Protein 1G70 (pdb70)

Sequence (16 aa):
SRPSGAERRRRRAAAASRPSGAERRRRRAAAASRPSGAERRRRRAAAASRPSGAERRRRRAAAASRPSGAERRRRRAAAASRPSGAERRRRRAAAASRPSGAERRRRRAAAASRPSGAERRRRRAAAASRPSGAERRRRRAAAASRPSGAERRRRRAAAASRPSGAERRRRRAAAASRPSGAERRRRRAAAASRPSGAERRRRRAAAASRPSGAERRRRRAAAA

Radius of gyration: 7.52 Å; Cα contacts (8 Å, |Δi|>4): 1; chains: 1; bounding box: 19×12×11 Å

Foldseek 3Di:
DPDPVVRVVVVVVVPD

Solvent-accessible surface area: 1705 Å² total; per-residue (Å²): 146,199,54,78,24,67,52,151,146,143,139,144,57,96,94,115

Structure (mmCIF, N/CA/C/O backbone):
data_1G70
#
_entry.id   1G70
#
_cell.length_a   1.000
_cell.length_b   1.000
_cell.length_c   1.000
_cell.angle_alpha   90.00
_cell.angle_beta   90.00
_cell.angle_gamma   90.00
#
_symmetry.space_group_name_H-M   'P 1'
#
loop_
_entity.id
_entity.type
_entity.pdbx_description
1 polymer 'HIV-1 RRE-IIB 32 NUCLEOTIDE RNA'
2 polymer 'RSG-1.2 PEPTIDE'
#
loop_
_atom_site.group_PDB
_atom_site.id
_atom_site.type_symbol
_atom_site.label_atom_id
_atom_site.label_alt_id
_atom_site.label_comp_id
_atom_site.label_asym_id
_atom_site.label_entity_id
_atom_site.label_seq_id
_atom_site.pdbx_PDB_ins_code
_atom_site.Cartn_x
_atom_site.Cartn_y
_atom_site.Cartn_z
_atom_site.occupancy
_atom_site.B_iso_or_equiv
_atom_site.auth_seq_id
_atom_site.auth_comp_id
_atom_site.auth_asym_id
_atom_site.auth_atom_id
_atom_site.pdbx_PDB_model_num
ATOM 1033 N N . SER B 2 7 ? 4.468 7.137 -0.700 1.00 0.00 7 SER B N 1
ATOM 1034 C CA . SER B 2 7 ? 5.792 6.701 -1.185 1.00 0.00 7 SER B CA 1
ATOM 1035 C C . SER B 2 7 ? 5.870 6.322 -2.662 1.00 0.00 7 SER B C 1
ATOM 1036 O O . SER B 2 7 ? 6.918 6.576 -3.245 1.00 0.00 7 SER B O 1
ATOM 1044 N N . ARG B 2 8 ? 4.883 5.741 -3.351 1.00 0.00 8 ARG B N 1
ATOM 1045 C CA . ARG B 2 8 ? 3.510 5.314 -3.053 1.00 0.00 8 ARG B CA 1
ATOM 1046 C C . ARG B 2 8 ? 3.332 4.225 -1.980 1.00 0.00 8 ARG B C 1
ATOM 1047 O O . ARG B 2 8 ? 4.303 3.560 -1.620 1.00 0.00 8 ARG B O 1
ATOM 1068 N N . PRO B 2 9 ? 2.089 4.042 -1.468 1.00 0.00 9 PRO B N 1
ATOM 1069 C CA . PRO B 2 9 ? 1.755 3.028 -0.479 1.00 0.00 9 PRO B CA 1
ATOM 1070 C C . PRO B 2 9 ? 2.192 1.648 -0.945 1.00 0.00 9 PRO B C 1
ATOM 1071 O O . PRO B 2 9 ? 1.952 1.220 -2.072 1.00 0.00 9 PRO B O 1
ATOM 1082 N N . SER B 2 10 ? 2.848 0.998 0.011 1.00 0.00 10 SER B N 1
ATOM 1083 C CA . SER B 2 10 ? 3.785 -0.108 -0.071 1.00 0.00 10 SER B CA 1
ATOM 1084 C C . SER B 2 10 ? 3.245 -1.456 -0.522 1.00 0.00 10 SER B C 1
ATOM 1085 O O . SER B 2 10 ? 3.891 -2.448 -0.225 1.00 0.00 10 SER B O 1
ATOM 1093 N N . GLY B 2 11 ? 2.101 -1.503 -1.214 1.00 0.00 11 GLY B N 1
ATOM 1094 C CA . GLY B 2 11 ? 1.406 -2.707 -1.675 1.00 0.00 11 GLY B CA 1
ATOM 1095 C C . GLY B 2 11 ? 0.838 -3.540 -0.527 1.00 0.00 11 GLY B C 1
ATOM 1096 O O . GLY B 2 11 ? -0.349 -3.858 -0.545 1.00 0.00 11 GLY B O 1
ATOM 1100 N N . ALA B 2 12 ? 1.657 -3.901 0.473 1.00 0.00 12 ALA B N 1
ATOM 1101 C CA . ALA B 2 12 ? 1.175 -4.399 1.744 1.00 0.00 12 ALA B CA 1
ATOM 1102 C C . ALA B 2 12 ? 0.178 -3.401 2.321 1.00 0.00 12 ALA B C 1
ATOM 1103 O O . ALA B 2 12 ? -0.819 -3.803 2.908 1.00 0.00 12 ALA B O 1
ATOM 1110 N N . GLU B 2 13 ? 0.464 -2.102 2.142 1.00 0.00 13 GLU B N 1
ATOM 1111 C CA . GLU B 2 13 ? -0.307 -1.006 2.642 1.00 0.00 13 GLU B CA 1
ATOM 1112 C C . GLU B 2 13 ? -1.642 -0.910 1.910 1.00 0.00 13 GLU B C 1
ATOM 1113 O O . GLU B 2 13 ? -2.600 -0.498 2.555 1.00 0.00 13 GLU B O 1
ATOM 1125 N N . ARG B 2 14 ? -1.733 -1.271 0.612 1.00 0.00 14 ARG B N 1
ATOM 1126 C CA . ARG B 2 14 ? -3.025 -1.478 -0.019 1.00 0.00 14 ARG B CA 1
ATOM 1127 C C . ARG B 2 14 ? -3.835 -2.607 0.659 1.00 0.00 14 ARG B C 1
ATOM 1128 O O . ARG B 2 14 ? -5.012 -2.401 0.948 1.00 0.00 14 ARG B O 1
ATOM 1149 N N . ARG B 2 15 ? -3.244 -3.790 0.920 1.00 0.00 15 ARG B N 1
ATOM 1150 C CA . ARG B 2 15 ? -3.902 -4.844 1.701 1.00 0.00 15 ARG B CA 1
ATOM 1151 C C . ARG B 2 15 ? -4.307 -4.362 3.109 1.00 0.00 15 ARG B C 1
ATOM 1152 O O . ARG B 2 15 ? -5.300 -4.868 3.627 1.00 0.00 15 ARG B O 1
ATOM 1173 N N . ARG B 2 16 ? -3.582 -3.413 3.736 1.00 0.00 16 ARG B N 1
ATOM 1174 C CA . ARG B 2 16 ? -4.025 -2.814 5.005 1.00 0.00 16 ARG B CA 1
ATOM 1175 C C . ARG B 2 16 ? -5.212 -1.842 4.886 1.00 0.00 16 ARG B C 1
ATOM 1176 O O . ARG B 2 16 ? -5.885 -1.606 5.885 1.00 0.00 16 ARG B O 1
ATOM 1197 N N . ARG B 2 17 ? -5.485 -1.278 3.705 1.00 0.00 17 ARG B N 1
ATOM 1198 C CA . ARG B 2 17 ? -6.572 -0.303 3.504 1.00 0.00 17 ARG B CA 1
ATOM 1199 C C . ARG B 2 17 ? -7.952 -0.905 3.780 1.00 0.00 17 ARG B C 1
ATOM 1200 O O . ARG B 2 17 ? -8.729 -0.414 4.594 1.00 0.00 17 ARG B O 1
ATOM 1221 N N . ARG B 2 18 ? -8.227 -1.991 3.070 1.00 0.00 18 ARG B N 1
ATOM 1222 C CA . ARG B 2 18 ? -9.417 -2.823 3.208 1.00 0.00 18 ARG B CA 1
ATOM 1223 C C . ARG B 2 18 ? -9.436 -3.577 4.532 1.00 0.00 18 ARG B C 1
ATOM 1224 O O . ARG B 2 18 ? -10.511 -3.894 5.026 1.00 0.00 18 ARG B O 1
ATOM 1245 N N . ALA B 2 19 ? -8.262 -3.863 5.104 1.00 0.00 19 ALA B N 1
ATOM 1246 C CA . ALA B 2 19 ? -8.117 -4.524 6.389 1.00 0.00 19 ALA B CA 1
ATOM 1247 C C . ALA B 2 19 ? -8.175 -3.555 7.580 1.00 0.00 19 ALA B C 1
ATOM 1248 O O . ALA B 2 19 ? -8.165 -4.005 8.724 1.00 0.00 19 ALA B O 1
ATOM 1255 N N . ALA B 2 20 ? -8.236 -2.238 7.330 1.00 0.00 20 ALA B N 1
ATOM 1256 C CA . ALA B 2 20 ? -8.602 -1.269 8.366 1.00 0.00 20 ALA B CA 1
ATOM 1257 C C . ALA B 2 20 ? -10.119 -1.335 8.590 1.00 0.00 20 ALA B C 1
ATOM 1258 O O . ALA B 2 20 ? -10.603 -1.089 9.694 1.00 0.00 20 ALA B O 1
ATOM 1265 N N . ALA B 2 21 ? -10.843 -1.673 7.516 1.00 0.00 21 ALA B N 1
ATOM 1266 C CA . ALA B 2 21 ? -12.282 -1.618 7.383 1.00 0.00 21 ALA B CA 1
ATOM 1267 C C . ALA B 2 21 ? -13.034 -2.952 7.556 1.00 0.00 21 ALA B C 1
ATOM 1268 O O . ALA B 2 21 ? -14.116 -2.948 8.141 1.00 0.00 21 ALA B O 1
ATOM 1275 N N . ALA B 2 22 ? -12.482 -4.071 7.062 1.00 0.00 22 ALA B N 1
ATOM 1276 C CA . ALA B 2 22 ? -13.123 -5.388 7.009 1.00 0.00 22 ALA B CA 1
ATOM 1277 C C . ALA B 2 22 ? -12.468 -6.401 7.957 1.00 0.00 22 ALA B C 1
ATOM 1278 O O . ALA B 2 22 ? -13.240 -7.154 8.591 1.00 0.00 22 ALA B O 1
ATOM 2318 N N . SER B 2 7 ? 4.567 8.741 -2.330 1.00 0.00 7 SER B N 2
ATOM 2319 C CA . SER B 2 7 ? 5.844 8.278 -2.879 1.00 0.00 7 SER B CA 2
ATOM 2320 C C . SER B 2 7 ? 6.507 7.248 -1.962 1.00 0.00 7 SER B C 2
ATOM 2321 O O . SER B 2 7 ? 7.657 7.424 -1.573 1.00 0.00 7 SER B O 2
ATOM 2329 N N . ARG B 2 8 ? 5.875 6.144 -1.560 1.00 0.00 8 ARG B N 2
ATOM 2330 C CA . ARG B 2 8 ? 4.612 5.488 -1.916 1.00 0.00 8 ARG B CA 2
ATOM 2331 C C . ARG B 2 8 ? 4.125 4.595 -0.735 1.00 0.00 8 ARG B C 2
ATOM 2332 O O . ARG B 2 8 ? 4.878 4.333 0.205 1.00 0.00 8 ARG B O 2
ATOM 2353 N N . PRO B 2 9 ? 2.863 4.122 -0.776 1.00 0.00 9 PRO B N 2
ATOM 2354 C CA . PRO B 2 9 ? 2.307 3.060 0.068 1.00 0.00 9 PRO B CA 2
ATOM 2355 C C . PRO B 2 9 ? 2.976 1.704 -0.226 1.00 0.00 9 PRO B C 2
ATOM 2356 O O . PRO B 2 9 ? 2.951 1.221 -1.355 1.00 0.00 9 PRO B O 2
ATOM 2367 N N . SER B 2 10 ? 3.568 1.114 0.822 1.00 0.00 10 SER B N 2
ATOM 2368 C CA . SER B 2 10 ? 4.450 -0.064 0.900 1.00 0.00 10 SER B CA 2
ATOM 2369 C C . SER B 2 10 ? 3.932 -1.421 0.417 1.00 0.00 10 SER B C 2
ATOM 2370 O O . SER B 2 10 ? 4.530 -2.422 0.785 1.00 0.00 10 SER B O 2
ATOM 2378 N N . GLY B 2 11 ? 2.862 -1.467 -0.378 1.00 0.00 11 GLY B N 2
ATOM 2379 C CA . GLY B 2 11 ? 2.123 -2.646 -0.846 1.00 0.00 11 GLY B CA 2
ATOM 2380 C C . GLY B 2 11 ? 1.443 -3.410 0.302 1.00 0.00 11 GLY B C 2
ATOM 2381 O O . GLY B 2 11 ? 0.272 -3.756 0.187 1.00 0.00 11 GLY B O 2
ATOM 2385 N N . ALA B 2 12 ? 2.130 -3.691 1.416 1.00 0.00 12 ALA B N 2
ATOM 2386 C CA . ALA B 2 12 ? 1.499 -4.107 2.656 1.00 0.00 12 ALA B CA 2
ATOM 2387 C C . ALA B 2 12 ? 0.607 -3.000 3.208 1.00 0.00 12 ALA B C 2
ATOM 2388 O O . ALA B 2 12 ? -0.378 -3.298 3.872 1.00 0.00 12 ALA B O 2
ATOM 2395 N N . GLU B 2 13 ? 0.954 -1.735 2.933 1.00 0.00 13 GLU B N 2
ATOM 2396 C CA . GLU B 2 13 ? 0.167 -0.573 3.257 1.00 0.00 13 GLU B CA 2
ATOM 2397 C C . GLU B 2 13 ? -1.109 -0.578 2.429 1.00 0.00 13 GLU B C 2
ATOM 2398 O O . GLU B 2 13 ? -2.187 -0.334 2.962 1.00 0.00 13 GLU B O 2
ATOM 2410 N N . ARG B 2 14 ? -0.984 -0.856 1.129 1.00 0.00 14 ARG B N 2
ATOM 2411 C CA . ARG B 2 14 ? -2.108 -1.112 0.256 1.00 0.00 14 ARG B CA 2
ATOM 2412 C C . ARG B 2 14 ? -3.044 -2.241 0.756 1.00 0.00 14 ARG B C 2
ATOM 2413 O O . ARG B 2 14 ? -4.237 -2.185 0.466 1.00 0.00 14 ARG B O 2
ATOM 2434 N N . ARG B 2 15 ? -2.544 -3.250 1.490 1.00 0.00 15 ARG B N 2
ATOM 2435 C CA . ARG B 2 15 ? -3.327 -4.214 2.275 1.00 0.00 15 ARG B CA 2
ATOM 2436 C C . ARG B 2 15 ? -3.674 -3.865 3.753 1.00 0.00 15 ARG B C 2
ATOM 2437 O O . ARG B 2 15 ? -4.542 -4.540 4.310 1.00 0.00 15 ARG B O 2
ATOM 2458 N N . ARG B 2 16 ? -3.062 -2.866 4.419 1.00 0.00 16 ARG B N 2
ATOM 2459 C CA . ARG B 2 16 ? -3.545 -2.317 5.706 1.00 0.00 16 ARG B CA 2
ATOM 2460 C C . ARG B 2 16 ? -4.867 -1.559 5.539 1.00 0.00 16 ARG B C 2
ATOM 2461 O O . ARG B 2 16 ? -5.606 -1.368 6.499 1.00 0.00 16 ARG B O 2
ATOM 2482 N N . ARG B 2 17 ? -5.156 -1.130 4.314 1.00 0.00 17 ARG B N 2
ATOM 2483 C CA . ARG B 2 17 ? -6.288 -0.299 3.942 1.00 0.00 17 ARG B CA 2
ATOM 2484 C C . ARG B 2 17 ? -7.619 -1.028 3.968 1.00 0.00 17 ARG B C 2
ATOM 2485 O O . ARG B 2 17 ? -8.590 -0.526 4.526 1.00 0.00 17 ARG B O 2
ATOM 2506 N N . ARG B 2 18 ? -7.663 -2.213 3.361 1.00 0.00 18 ARG B N 2
ATOM 2507 C CA . ARG B 2 18 ? -8.856 -3.056 3.473 1.00 0.00 18 ARG B CA 2
ATOM 2508 C C . ARG B 2 18 ? -9.099 -3.477 4.938 1.00 0.00 18 ARG B C 2
ATOM 2509 O O . ARG B 2 18 ? -10.244 -3.592 5.368 1.00 0.00 18 ARG B O 2
ATOM 2530 N N . ALA B 2 19 ? -8.012 -3.699 5.686 1.00 0.00 19 ALA B N 2
ATOM 2531 C CA . ALA B 2 19 ? -7.980 -3.951 7.130 1.00 0.00 19 ALA B CA 2
ATOM 2532 C C . ALA B 2 19 ? -8.321 -2.716 7.997 1.00 0.00 19 ALA B C 2
ATOM 2533 O O . ALA B 2 19 ? -8.587 -2.867 9.189 1.00 0.00 19 ALA B O 2
ATOM 2540 N N . ALA B 2 20 ? -8.318 -1.502 7.424 1.00 0.00 20 ALA B N 2
ATOM 2541 C CA . ALA B 2 20 ? -8.802 -0.276 8.073 1.00 0.00 20 ALA B CA 2
ATOM 2542 C C . ALA B 2 20 ? -10.327 -0.232 8.077 1.00 0.00 20 ALA B C 2
ATOM 2543 O O . ALA B 2 20 ? -10.950 0.337 8.973 1.00 0.00 20 ALA B O 2
ATOM 2550 N N . ALA B 2 21 ? -10.897 -0.852 7.043 1.00 0.00 21 ALA B N 2
ATOM 2551 C CA . ALA B 2 21 ? -12.268 -0.719 6.639 1.00 0.00 21 ALA B CA 2
ATOM 2552 C C . ALA B 2 21 ? -13.128 -1.872 7.174 1.00 0.00 21 ALA B C 2
ATOM 2553 O O . ALA B 2 21 ? -14.309 -1.658 7.442 1.00 0.00 21 ALA B O 2
ATOM 2560 N N . ALA B 2 22 ? -12.551 -3.074 7.331 1.00 0.00 22 ALA B N 2
ATOM 2561 C CA . ALA B 2 22 ? -13.070 -4.116 8.213 1.00 0.00 22 ALA B CA 2
ATOM 2562 C C . ALA B 2 22 ? -11.920 -4.950 8.793 1.00 0.00 22 ALA B C 2
ATOM 2563 O O . ALA B 2 22 ? -11.064 -5.394 7.997 1.00 0.00 22 ALA B O 2
ATOM 3603 N N . SER B 2 7 ? 4.429 6.972 0.280 1.00 0.00 7 SER B N 3
ATOM 3604 C CA . SER B 2 7 ? 5.844 6.561 0.251 1.00 0.00 7 SER B CA 3
ATOM 3605 C C . SER B 2 7 ? 6.438 6.367 -1.151 1.00 0.00 7 SER B C 3
ATOM 3606 O O . SER B 2 7 ? 7.641 6.560 -1.275 1.00 0.00 7 SER B O 3
ATOM 3614 N N . ARG B 2 8 ? 5.726 6.006 -2.231 1.00 0.00 8 ARG B N 3
ATOM 3615 C CA . ARG B 2 8 ? 4.317 5.635 -2.428 1.00 0.00 8 ARG B CA 3
ATOM 3616 C C . ARG B 2 8 ? 3.884 4.456 -1.518 1.00 0.00 8 ARG B C 3
ATOM 3617 O O . ARG B 2 8 ? 4.752 3.700 -1.083 1.00 0.00 8 ARG B O 3
ATOM 3638 N N . PRO B 2 9 ? 2.569 4.289 -1.228 1.00 0.00 9 PRO B N 3
ATOM 3639 C CA . PRO B 2 9 ? 2.038 3.269 -0.314 1.00 0.00 9 PRO B CA 3
ATOM 3640 C C . PRO B 2 9 ? 2.608 1.879 -0.591 1.00 0.00 9 PRO B C 3
ATOM 3641 O O . PRO B 2 9 ? 2.607 1.410 -1.726 1.00 0.00 9 PRO B O 3
ATOM 3652 N N . SER B 2 10 ? 3.090 1.250 0.489 1.00 0.00 10 SER B N 3
ATOM 3653 C CA . SER B 2 10 ? 4.085 0.176 0.481 1.00 0.00 10 SER B CA 3
ATOM 3654 C C . SER B 2 10 ? 3.589 -1.207 0.073 1.00 0.00 10 SER B C 3
ATOM 3655 O O . SER B 2 10 ? 4.288 -2.177 0.318 1.00 0.00 10 SER B O 3
ATOM 3663 N N . GLY B 2 11 ? 2.411 -1.303 -0.538 1.00 0.00 11 GLY B N 3
ATOM 3664 C CA . GLY B 2 11 ? 1.757 -2.526 -1.004 1.00 0.00 11 GLY B CA 3
ATOM 3665 C C . GLY B 2 11 ? 1.274 -3.440 0.132 1.00 0.00 11 GLY B C 3
ATOM 3666 O O . GLY B 2 11 ? 0.199 -4.016 -0.015 1.00 0.00 11 GLY B O 3
ATOM 3670 N N . ALA B 2 12 ? 2.009 -3.599 1.248 1.00 0.00 12 ALA B N 3
ATOM 3671 C CA . ALA B 2 12 ? 1.433 -4.114 2.478 1.00 0.00 12 ALA B CA 3
ATOM 3672 C C . ALA B 2 12 ? 0.316 -3.190 2.958 1.00 0.00 12 ALA B C 3
ATOM 3673 O O . ALA B 2 12 ? -0.710 -3.675 3.421 1.00 0.00 12 ALA B O 3
ATOM 3680 N N . GLU B 2 13 ? 0.510 -1.866 2.847 1.00 0.00 13 GLU B N 3
ATOM 3681 C CA . GLU B 2 13 ? -0.383 -0.875 3.376 1.00 0.00 13 GLU B CA 3
ATOM 3682 C C . GLU B 2 13 ? -1.701 -0.917 2.603 1.00 0.00 13 GLU B C 3
ATOM 3683 O O . GLU B 2 13 ? -2.728 -0.750 3.252 1.00 0.00 13 GLU B O 3
ATOM 3695 N N . ARG B 2 14 ? -1.690 -1.132 1.267 1.00 0.00 14 ARG B N 3
ATOM 3696 C CA . ARG B 2 14 ? -2.886 -1.369 0.472 1.00 0.00 14 ARG B CA 3
ATOM 3697 C C . ARG B 2 14 ? -3.752 -2.530 1.007 1.00 0.00 14 ARG B C 3
ATOM 3698 O O . ARG B 2 14 ? -4.980 -2.439 1.020 1.00 0.00 14 ARG B O 3
ATOM 3719 N N . ARG B 2 15 ? -3.102 -3.614 1.445 1.00 0.00 15 ARG B N 3
ATOM 3720 C CA . ARG B 2 15 ? -3.691 -4.792 2.076 1.00 0.00 15 ARG B CA 3
ATOM 3721 C C . ARG B 2 15 ? -4.153 -4.527 3.520 1.00 0.00 15 ARG B C 3
ATOM 3722 O O . ARG B 2 15 ? -5.029 -5.255 3.990 1.00 0.00 15 ARG B O 3
ATOM 3743 N N . ARG B 2 16 ? -3.601 -3.523 4.228 1.00 0.00 16 ARG B N 3
ATOM 3744 C CA . ARG B 2 16 ? -4.124 -3.134 5.549 1.00 0.00 16 ARG B CA 3
ATOM 3745 C C . ARG B 2 16 ? -5.285 -2.113 5.486 1.00 0.00 16 ARG B C 3
ATOM 3746 O O . ARG B 2 16 ? -5.992 -1.946 6.478 1.00 0.00 16 ARG B O 3
ATOM 3767 N N . ARG B 2 17 ? -5.483 -1.439 4.342 1.00 0.00 17 ARG B N 3
ATOM 3768 C CA . ARG B 2 17 ? -6.497 -0.385 4.131 1.00 0.00 17 ARG B CA 3
ATOM 3769 C C . ARG B 2 17 ? -7.900 -0.943 4.376 1.00 0.00 17 ARG B C 3
ATOM 3770 O O . ARG B 2 17 ? -8.642 -0.509 5.247 1.00 0.00 17 ARG B O 3
ATOM 3791 N N . ARG B 2 18 ? -8.217 -1.935 3.549 1.00 0.00 18 ARG B N 3
ATOM 3792 C CA . ARG B 2 18 ? -9.444 -2.692 3.422 1.00 0.00 18 ARG B CA 3
ATOM 3793 C C . ARG B 2 18 ? -9.807 -3.393 4.725 1.00 0.00 18 ARG B C 3
ATOM 3794 O O . ARG B 2 18 ? -10.978 -3.532 5.063 1.00 0.00 18 ARG B O 3
ATOM 3815 N N . ALA B 2 19 ? -8.767 -3.829 5.439 1.00 0.00 19 ALA B N 3
ATOM 3816 C CA . ALA B 2 19 ? -8.836 -4.566 6.677 1.00 0.00 19 ALA B CA 3
ATOM 3817 C C . ALA B 2 19 ? -9.198 -3.651 7.856 1.00 0.00 19 ALA B C 3
ATOM 3818 O O . ALA B 2 19 ? -9.542 -4.147 8.928 1.00 0.00 19 ALA B O 3
ATOM 3825 N N . ALA B 2 20 ? -9.122 -2.325 7.655 1.00 0.00 20 ALA B N 3
ATOM 3826 C CA . ALA B 2 20 ? -9.651 -1.340 8.600 1.00 0.00 20 ALA B CA 3
ATOM 3827 C C . ALA B 2 20 ? -11.180 -1.272 8.526 1.00 0.00 20 ALA B C 3
ATOM 3828 O O . ALA B 2 20 ? -11.853 -1.046 9.530 1.00 0.00 20 ALA B O 3
ATOM 3835 N N . ALA B 2 21 ? -11.697 -1.471 7.308 1.00 0.00 21 ALA B N 3
ATOM 3836 C CA . ALA B 2 21 ? -13.001 -1.056 6.856 1.00 0.00 21 ALA B CA 3
ATOM 3837 C C . ALA B 2 21 ? -13.967 -2.246 6.808 1.00 0.00 21 ALA B C 3
ATOM 3838 O O . ALA B 2 21 ? -14.790 -2.395 7.711 1.00 0.00 21 ALA B O 3
ATOM 3845 N N . ALA B 2 22 ? -13.862 -3.080 5.766 1.00 0.00 22 ALA B N 3
ATOM 3846 C CA . ALA B 2 22 ? -14.553 -4.356 5.609 1.00 0.00 22 ALA B CA 3
ATOM 3847 C C . ALA B 2 22 ? -13.815 -5.192 4.555 1.00 0.00 22 ALA B C 3
ATOM 3848 O O . ALA B 2 22 ? -13.662 -4.687 3.420 1.00 0.00 22 ALA B O 3
ATOM 4888 N N . SER B 2 7 ? 5.644 7.672 -0.388 1.00 0.00 7 SER B N 4
ATOM 4889 C CA . SER B 2 7 ? 6.658 6.728 0.109 1.00 0.00 7 SER B CA 4
ATOM 4890 C C . SER B 2 7 ? 7.365 5.992 -1.017 1.00 0.00 7 SER B C 4
ATOM 4891 O O . SER B 2 7 ? 8.582 6.112 -1.095 1.00 0.00 7 SER B O 4
ATOM 4899 N N . ARG B 2 8 ? 6.722 5.234 -1.908 1.00 0.00 8 ARG B N 4
ATOM 4900 C CA . ARG B 2 8 ? 5.308 4.905 -2.131 1.00 0.00 8 ARG B CA 4
ATOM 4901 C C . ARG B 2 8 ? 4.745 3.843 -1.157 1.00 0.00 8 ARG B C 4
ATOM 4902 O O . ARG B 2 8 ? 5.525 3.166 -0.485 1.00 0.00 8 ARG B O 4
ATOM 4923 N N . PRO B 2 9 ? 3.401 3.685 -1.068 1.00 0.00 9 PRO B N 4
ATOM 4924 C CA . PRO B 2 9 ? 2.737 2.786 -0.124 1.00 0.00 9 PRO B CA 4
ATOM 4925 C C . PRO B 2 9 ? 3.138 1.345 -0.422 1.00 0.00 9 PRO B C 4
ATOM 4926 O O . PRO B 2 9 ? 2.908 0.834 -1.514 1.00 0.00 9 PRO B O 4
ATOM 4937 N N . SER B 2 10 ? 3.745 0.741 0.606 1.00 0.00 10 SER B N 4
ATOM 4938 C CA . SER B 2 10 ? 4.503 -0.504 0.727 1.00 0.00 10 SER B CA 4
ATOM 4939 C C . SER B 2 10 ? 3.938 -1.811 0.164 1.00 0.00 10 SER B C 4
ATOM 4940 O O . SER B 2 10 ? 4.530 -2.848 0.427 1.00 0.00 10 SER B O 4
ATOM 4948 N N . GLY B 2 11 ? 2.837 -1.776 -0.584 1.00 0.00 11 GLY B N 4
ATOM 4949 C CA . GLY B 2 11 ? 2.051 -2.885 -1.139 1.00 0.00 11 GLY B CA 4
ATOM 4950 C C . GLY B 2 11 ? 1.323 -3.730 -0.084 1.00 0.00 11 GLY B C 4
ATOM 4951 O O . GLY B 2 11 ? 0.176 -4.115 -0.309 1.00 0.00 11 GLY B O 4
ATOM 4955 N N . ALA B 2 12 ? 1.963 -4.023 1.059 1.00 0.00 12 ALA B N 4
ATOM 4956 C CA . ALA B 2 12 ? 1.312 -4.478 2.280 1.00 0.00 12 ALA B CA 4
ATOM 4957 C C . ALA B 2 12 ? 0.453 -3.382 2.922 1.00 0.00 12 ALA B C 4
ATOM 4958 O O . ALA B 2 12 ? -0.464 -3.683 3.678 1.00 0.00 12 ALA B O 4
ATOM 4965 N N . GLU B 2 13 ? 0.760 -2.116 2.615 1.00 0.00 13 GLU B N 4
ATOM 4966 C CA . GLU B 2 13 ? 0.077 -0.925 3.069 1.00 0.00 13 GLU B CA 4
ATOM 4967 C C . GLU B 2 13 ? -1.321 -0.854 2.443 1.00 0.00 13 GLU B C 4
ATOM 4968 O O . GLU B 2 13 ? -2.260 -0.389 3.076 1.00 0.00 13 GLU B O 4
ATOM 4980 N N . ARG B 2 14 ? -1.447 -1.320 1.195 1.00 0.00 14 ARG B N 4
ATOM 4981 C CA . ARG B 2 14 ? -2.680 -1.373 0.427 1.00 0.00 14 ARG B CA 4
ATOM 4982 C C . ARG B 2 14 ? -3.577 -2.559 0.874 1.00 0.00 14 ARG B C 4
ATOM 4983 O O . ARG B 2 14 ? -4.801 -2.444 0.897 1.00 0.00 14 ARG B O 4
ATOM 5004 N N . ARG B 2 15 ? -2.988 -3.710 1.234 1.00 0.00 15 ARG B N 4
ATOM 5005 C CA . ARG B 2 15 ? -3.643 -4.775 1.993 1.00 0.00 15 ARG B CA 4
ATOM 5006 C C . ARG B 2 15 ? -4.049 -4.359 3.424 1.00 0.00 15 ARG B C 4
ATOM 5007 O O . ARG B 2 15 ? -5.039 -4.883 3.931 1.00 0.00 15 ARG B O 4
ATOM 5028 N N . ARG B 2 16 ? -3.322 -3.440 4.083 1.00 0.00 16 ARG B N 4
ATOM 5029 C CA . ARG B 2 16 ? -3.739 -2.832 5.359 1.00 0.00 16 ARG B CA 4
ATOM 5030 C C . ARG B 2 16 ? -4.944 -1.875 5.211 1.00 0.00 16 ARG B C 4
ATOM 5031 O O . ARG B 2 16 ? -5.738 -1.727 6.136 1.00 0.00 16 ARG B O 4
ATOM 5052 N N . ARG B 2 17 ? -5.075 -1.231 4.046 1.00 0.00 17 ARG B N 4
ATOM 5053 C CA . ARG B 2 17 ? -6.098 -0.239 3.653 1.00 0.00 17 ARG B CA 4
ATOM 5054 C C . ARG B 2 17 ? -7.536 -0.745 3.722 1.00 0.00 17 ARG B C 4
ATOM 5055 O O . ARG B 2 17 ? -8.407 -0.134 4.331 1.00 0.00 17 ARG B O 4
ATOM 5076 N N . ARG B 2 18 ? -7.761 -1.882 3.077 1.00 0.00 18 ARG B N 4
ATOM 5077 C CA . ARG B 2 18 ? -9.049 -2.577 3.044 1.00 0.00 18 ARG B CA 4
ATOM 5078 C C . ARG B 2 18 ? -9.396 -3.206 4.393 1.00 0.00 18 ARG B C 4
ATOM 5079 O O . ARG B 2 18 ? -10.569 -3.357 4.716 1.00 0.00 18 ARG B O 4
ATOM 5100 N N . ALA B 2 19 ? -8.368 -3.567 5.164 1.00 0.00 19 ALA B N 4
ATOM 5101 C CA . ALA B 2 19 ? -8.446 -4.096 6.517 1.00 0.00 19 ALA B CA 4
ATOM 5102 C C . ALA B 2 19 ? -8.681 -2.997 7.568 1.00 0.00 19 ALA B C 4
ATOM 5103 O O . ALA B 2 19 ? -8.932 -3.300 8.732 1.00 0.00 19 ALA B O 4
ATOM 5110 N N . ALA B 2 20 ? -8.602 -1.725 7.160 1.00 0.00 20 ALA B N 4
ATOM 5111 C CA . ALA B 2 20 ? -8.966 -0.566 7.965 1.00 0.00 20 ALA B CA 4
ATOM 5112 C C . ALA B 2 20 ? -10.490 -0.427 7.975 1.00 0.00 20 ALA B C 4
ATOM 5113 O O . ALA B 2 20 ? -11.098 -0.076 8.983 1.00 0.00 20 ALA B O 4
ATOM 5120 N N . ALA B 2 21 ? -11.076 -0.716 6.810 1.00 0.00 21 ALA B N 4
ATOM 5121 C CA . ALA B 2 21 ? -12.477 -0.591 6.488 1.00 0.00 21 ALA B CA 4
ATOM 5122 C C . ALA B 2 21 ? -13.296 -1.858 6.776 1.00 0.00 21 ALA B C 4
ATOM 5123 O O . ALA B 2 21 ? -14.524 -1.771 6.825 1.00 0.00 21 ALA B O 4
ATOM 5130 N N . ALA B 2 22 ? -12.638 -3.013 6.963 1.00 0.00 22 ALA B N 4
ATOM 5131 C CA . ALA B 2 22 ? -13.261 -4.325 7.123 1.00 0.00 22 ALA B CA 4
ATOM 5132 C C . ALA B 2 22 ? -12.808 -5.025 8.408 1.00 0.00 22 ALA B C 4
ATOM 5133 O O . ALA B 2 22 ? -11.578 -5.159 8.593 1.00 0.00 22 ALA B O 4
ATOM 6173 N N . SER B 2 7 ? 5.682 8.084 -2.154 1.00 0.00 7 SER B N 5
ATOM 6174 C CA . SER B 2 7 ? 6.886 7.236 -2.187 1.00 0.00 7 SER B CA 5
ATOM 6175 C C . SER B 2 7 ? 6.907 6.156 -3.270 1.00 0.00 7 SER B C 5
ATOM 6176 O O . SER B 2 7 ? 7.837 6.195 -4.067 1.00 0.00 7 SER B O 5
ATOM 6184 N N . ARG B 2 8 ? 5.995 5.188 -3.407 1.00 0.00 8 ARG B N 5
ATOM 6185 C CA . ARG B 2 8 ? 4.637 4.986 -2.902 1.00 0.00 8 ARG B CA 5
ATOM 6186 C C . ARG B 2 8 ? 4.512 3.993 -1.716 1.00 0.00 8 ARG B C 5
ATOM 6187 O O . ARG B 2 8 ? 5.439 3.219 -1.463 1.00 0.00 8 ARG B O 5
ATOM 6208 N N . PRO B 2 9 ? 3.362 4.021 -0.995 1.00 0.00 9 PRO B N 5
ATOM 6209 C CA . PRO B 2 9 ? 2.985 3.127 0.115 1.00 0.00 9 PRO B CA 5
ATOM 6210 C C . PRO B 2 9 ? 3.116 1.652 -0.254 1.00 0.00 9 PRO B C 5
ATOM 6211 O O . PRO B 2 9 ? 2.726 1.231 -1.340 1.00 0.00 9 PRO B O 5
ATOM 6222 N N . SER B 2 10 ? 3.681 0.898 0.699 1.00 0.00 10 SER B N 5
ATOM 6223 C CA . SER B 2 10 ? 4.424 -0.347 0.501 1.00 0.00 10 SER B CA 5
ATOM 6224 C C . SER B 2 10 ? 3.709 -1.562 -0.066 1.00 0.00 10 SER B C 5
ATOM 6225 O O . SER B 2 10 ? 4.318 -2.617 -0.129 1.00 0.00 10 SER B O 5
ATOM 6233 N N . GLY B 2 11 ? 2.456 -1.460 -0.478 1.00 0.00 11 GLY B N 5
ATOM 6234 C CA . GLY B 2 11 ? 1.668 -2.599 -0.930 1.00 0.00 11 GLY B CA 5
ATOM 6235 C C . GLY B 2 11 ? 1.087 -3.380 0.245 1.00 0.00 11 GLY B C 5
ATOM 6236 O O . GLY B 2 11 ? -0.107 -3.654 0.200 1.00 0.00 11 GLY B O 5
ATOM 6240 N N . ALA B 2 12 ? 1.874 -3.743 1.281 1.00 0.00 12 ALA B N 5
ATOM 6241 C CA . ALA B 2 12 ? 1.333 -4.186 2.561 1.00 0.00 12 ALA B CA 5
ATOM 6242 C C . ALA B 2 12 ? 0.481 -3.077 3.175 1.00 0.00 12 ALA B C 5
ATOM 6243 O O . ALA B 2 12 ? -0.433 -3.378 3.936 1.00 0.00 12 ALA B O 5
ATOM 6250 N N . GLU B 2 13 ? 0.780 -1.805 2.845 1.00 0.00 13 GLU B N 5
ATOM 6251 C CA . GLU B 2 13 ? -0.028 -0.673 3.167 1.00 0.00 13 GLU B CA 5
ATOM 6252 C C . GLU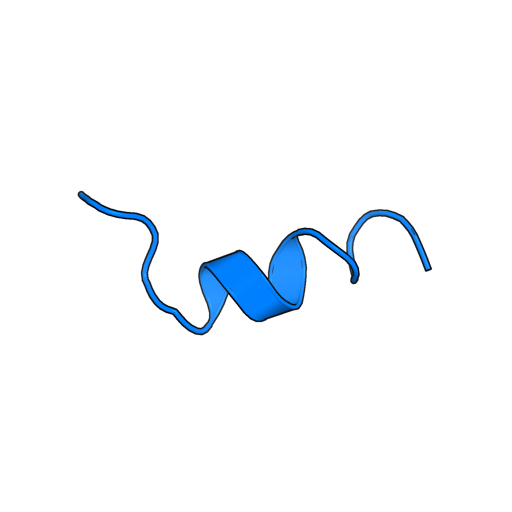 B 2 13 ? -1.329 -0.823 2.382 1.00 0.00 13 GLU B C 5
ATOM 6253 O O . GLU B 2 13 ? -2.372 -0.880 3.016 1.00 0.00 13 GLU B O 5
ATOM 6265 N N . ARG B 2 14 ? -1.294 -0.890 1.036 1.00 0.00 14 ARG B N 5
ATOM 6266 C CA . ARG B 2 14 ? -2.497 -1.073 0.231 1.00 0.00 14 ARG B CA 5
ATOM 6267 C C . ARG B 2 14 ? -3.396 -2.237 0.718 1.00 0.00 14 ARG B C 5
ATOM 6268 O O . ARG B 2 14 ? -4.616 -2.100 0.748 1.00 0.00 14 ARG B O 5
ATOM 6289 N N . ARG B 2 15 ? -2.807 -3.380 1.101 1.00 0.00 15 ARG B N 5
ATOM 6290 C CA . ARG B 2 15 ? -3.438 -4.481 1.816 1.00 0.00 15 ARG B CA 5
ATOM 6291 C C . ARG B 2 15 ? -3.975 -4.181 3.232 1.00 0.00 15 ARG B C 5
ATOM 6292 O O . ARG B 2 15 ? -5.005 -4.740 3.602 1.00 0.00 15 ARG B O 5
ATOM 6313 N N . ARG B 2 16 ? -3.312 -3.322 4.021 1.00 0.00 16 ARG B N 5
ATOM 6314 C CA . ARG B 2 16 ? -3.756 -2.880 5.355 1.00 0.00 16 ARG B CA 5
ATOM 6315 C C . ARG B 2 16 ? -4.959 -1.926 5.280 1.00 0.00 16 ARG B C 5
ATOM 6316 O O . ARG B 2 16 ? -5.764 -1.876 6.206 1.00 0.00 16 ARG B O 5
ATOM 6337 N N . ARG B 2 17 ? -5.073 -1.176 4.180 1.00 0.00 17 ARG B N 5
ATOM 6338 C CA . ARG B 2 17 ? -6.080 -0.123 3.973 1.00 0.00 17 ARG B CA 5
ATOM 6339 C C . ARG B 2 17 ? -7.481 -0.751 3.897 1.00 0.00 17 ARG B C 5
ATOM 6340 O O . ARG B 2 17 ? -8.477 -0.208 4.364 1.00 0.00 17 ARG B O 5
ATOM 6361 N N . ARG B 2 18 ? -7.484 -1.925 3.278 1.00 0.00 18 ARG B N 5
ATOM 6362 C CA . ARG B 2 18 ? -8.528 -2.927 3.106 1.00 0.00 18 ARG B CA 5
ATOM 6363 C C . ARG B 2 18 ? -8.929 -3.555 4.435 1.00 0.00 18 ARG B C 5
ATOM 6364 O O . ARG B 2 18 ? -10.109 -3.651 4.765 1.00 0.00 18 ARG B O 5
ATOM 6385 N N . ALA B 2 19 ? -7.914 -3.976 5.180 1.00 0.00 19 ALA B N 5
ATOM 6386 C CA . ALA B 2 19 ? -7.996 -4.585 6.492 1.00 0.00 19 ALA B CA 5
ATOM 6387 C C . ALA B 2 19 ? -8.374 -3.621 7.635 1.00 0.00 19 ALA B C 5
ATOM 6388 O O . ALA B 2 19 ? -8.611 -4.084 8.749 1.00 0.00 19 ALA B O 5
ATOM 6395 N N . ALA B 2 20 ? -8.437 -2.305 7.385 1.00 0.00 20 ALA B N 5
ATOM 6396 C CA . ALA B 2 20 ? -9.096 -1.354 8.283 1.00 0.00 20 ALA B CA 5
ATOM 6397 C C . ALA B 2 20 ? -10.616 -1.344 8.076 1.00 0.00 20 ALA B C 5
ATOM 6398 O O . ALA B 2 20 ? -11.372 -1.152 9.028 1.00 0.00 20 ALA B O 5
ATOM 6405 N N . ALA B 2 21 ? -11.042 -1.549 6.825 1.00 0.00 21 ALA B N 5
ATOM 6406 C CA . ALA B 2 21 ? -12.311 -1.086 6.297 1.00 0.00 21 ALA B CA 5
ATOM 6407 C C . ALA B 2 21 ? -13.376 -2.158 6.011 1.00 0.00 21 ALA B C 5
ATOM 6408 O O . ALA B 2 21 ? -14.563 -1.857 6.132 1.00 0.00 21 ALA B O 5
A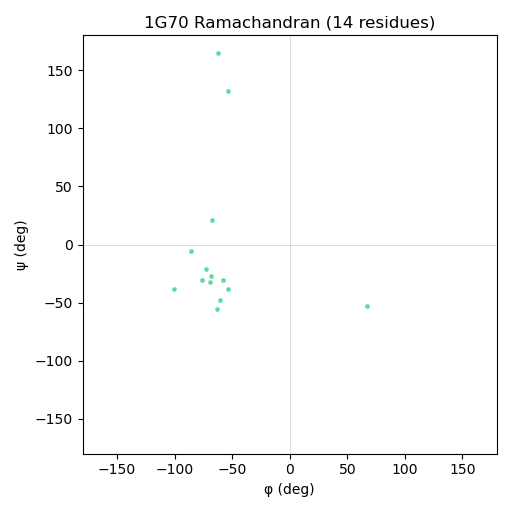TOM 6415 N N . ALA B 2 22 ? -12.973 -3.382 5.639 1.00 0.00 22 ALA B N 5
ATOM 6416 C CA . ALA B 2 22 ? -13.871 -4.468 5.235 1.00 0.00 22 ALA B CA 5
ATOM 6417 C C . ALA B 2 22 ? -14.322 -5.351 6.411 1.00 0.00 22 ALA B C 5
ATOM 6418 O O . ALA B 2 22 ? -15.379 -5.999 6.245 1.00 0.00 22 ALA B O 5
ATOM 7458 N N . SER B 2 7 ? 4.441 8.237 0.385 1.00 0.00 7 SER B N 6
ATOM 7459 C CA . SER B 2 7 ? 5.875 8.258 0.727 1.00 0.00 7 SER B CA 6
ATOM 7460 C C . SER B 2 7 ? 6.815 7.710 -0.343 1.00 0.00 7 SER B C 6
ATOM 7461 O O . SER B 2 7 ? 7.926 8.219 -0.423 1.00 0.00 7 SER B O 6
ATOM 7469 N N . ARG B 2 8 ? 6.498 6.722 -1.184 1.00 0.00 8 ARG B N 6
ATOM 7470 C CA . ARG B 2 8 ? 5.292 5.920 -1.424 1.00 0.00 8 ARG B CA 6
ATOM 7471 C C . ARG B 2 8 ? 5.179 4.647 -0.530 1.00 0.00 8 ARG B C 6
ATOM 7472 O O . ARG B 2 8 ? 6.197 4.166 -0.031 1.00 0.00 8 ARG B O 6
ATOM 7493 N N . PRO B 2 9 ? 3.948 4.102 -0.324 1.00 0.00 9 PRO B N 6
ATOM 7494 C CA . PRO B 2 9 ? 3.622 2.943 0.531 1.00 0.00 9 PRO B CA 6
ATOM 7495 C C . PRO B 2 9 ? 4.330 1.659 0.146 1.00 0.00 9 PRO B C 6
ATOM 7496 O O . PRO B 2 9 ? 4.950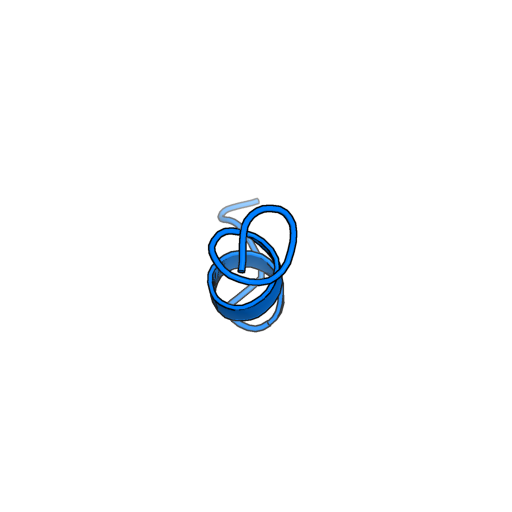 1.526 -0.909 1.00 0.00 9 PRO B O 6
ATOM 7507 N N . SER B 2 10 ? 4.195 0.715 1.078 1.00 0.00 10 SER B N 6
ATOM 7508 C CA . SER B 2 10 ? 4.711 -0.627 1.005 1.00 0.00 10 SER B CA 6
ATOM 7509 C C . SER B 2 10 ? 3.516 -1.560 1.143 1.00 0.00 10 SER B C 6
ATOM 7510 O O . SER B 2 10 ? 3.246 -1.970 2.265 1.00 0.00 10 SER B O 6
ATOM 7518 N N . GLY B 2 11 ? 2.868 -1.841 -0.008 1.00 0.00 11 GLY B N 6
ATOM 7519 C CA . GLY B 2 11 ? 1.720 -2.678 -0.426 1.00 0.00 11 GLY B CA 6
ATOM 7520 C C . GLY B 2 11 ? 0.932 -3.446 0.636 1.00 0.00 11 GLY B C 6
ATOM 7521 O O . GLY B 2 11 ? -0.287 -3.572 0.518 1.00 0.00 11 GLY B O 6
ATOM 7525 N N . ALA B 2 12 ? 1.616 -3.950 1.662 1.00 0.00 12 ALA B N 6
ATOM 7526 C CA . ALA B 2 12 ? 1.077 -4.416 2.919 1.00 0.00 12 ALA B CA 6
ATOM 7527 C C . ALA B 2 12 ? 0.213 -3.289 3.519 1.00 0.00 12 ALA B C 6
ATOM 7528 O O . ALA B 2 12 ? -0.771 -3.590 4.189 1.00 0.00 12 ALA B O 6
ATOM 7535 N N . GLU B 2 13 ? 0.560 -1.999 3.293 1.00 0.00 13 GLU B N 6
ATOM 7536 C CA . GLU B 2 13 ? -0.214 -0.855 3.700 1.00 0.00 13 GLU B CA 6
ATOM 7537 C C . GLU B 2 13 ? -1.585 -0.841 3.023 1.00 0.00 13 GLU B C 6
ATOM 7538 O O . GLU B 2 13 ? -2.583 -0.609 3.704 1.00 0.00 13 GLU B O 6
ATOM 7550 N N . ARG B 2 14 ? -1.642 -1.083 1.700 1.00 0.00 14 ARG B N 6
ATOM 7551 C CA . ARG B 2 14 ? -2.899 -1.050 0.970 1.00 0.00 14 ARG B CA 6
ATOM 7552 C C . ARG B 2 14 ? -3.863 -2.139 1.462 1.00 0.00 14 ARG B C 6
ATOM 7553 O O . ARG B 2 14 ? -5.069 -1.918 1.552 1.00 0.00 14 ARG B O 6
ATOM 7574 N N . ARG B 2 15 ? -3.321 -3.318 1.781 1.00 0.00 15 ARG B N 6
ATOM 7575 C CA . ARG B 2 15 ? -4.038 -4.405 2.421 1.00 0.00 15 ARG B CA 6
ATOM 7576 C C . ARG B 2 15 ? -4.481 -4.080 3.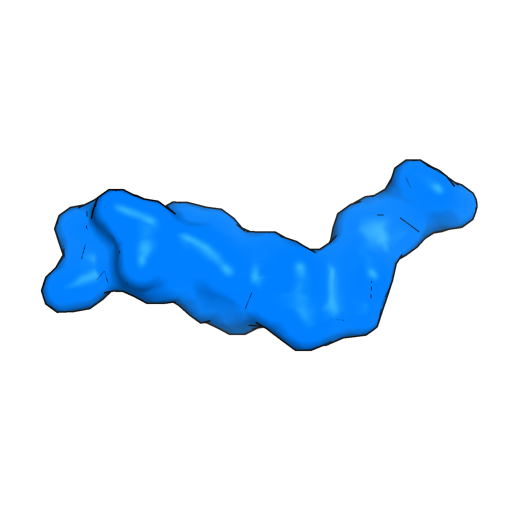847 1.00 0.00 15 ARG B C 6
ATOM 7577 O O . ARG B 2 15 ? -5.551 -4.553 4.233 1.00 0.00 15 ARG B O 6
ATOM 7598 N N . ARG B 2 16 ? -3.707 -3.303 4.628 1.00 0.00 16 ARG B N 6
ATOM 7599 C CA . ARG B 2 16 ? -4.208 -2.910 5.950 1.00 0.00 16 ARG B CA 6
ATOM 7600 C C . ARG B 2 16 ? -5.277 -1.794 5.886 1.00 0.00 16 ARG B C 6
ATOM 7601 O O . ARG B 2 16 ? -6.025 -1.675 6.846 1.00 0.00 16 ARG B O 6
ATOM 7622 N N . ARG B 2 17 ? -5.374 -0.992 4.808 1.00 0.00 17 ARG B N 6
ATOM 7623 C CA . ARG B 2 17 ? -6.356 0.103 4.618 1.00 0.00 17 ARG B CA 6
ATOM 7624 C C . ARG B 2 17 ? -7.797 -0.402 4.571 1.00 0.00 17 ARG B C 6
ATOM 7625 O O . ARG B 2 17 ? -8.637 0.030 5.346 1.00 0.00 17 ARG B O 6
ATOM 7646 N N . ARG B 2 18 ? -8.081 -1.323 3.650 1.00 0.00 18 ARG B N 6
ATOM 7647 C CA . ARG B 2 18 ? -9.394 -1.919 3.453 1.00 0.00 18 ARG B CA 6
ATOM 7648 C C . ARG B 2 18 ? -9.856 -2.713 4.686 1.00 0.00 18 ARG B C 6
ATOM 7649 O O . ARG B 2 18 ? -11.051 -2.878 4.915 1.00 0.00 18 ARG B O 6
ATOM 7670 N N . ALA B 2 19 ? -8.882 -3.193 5.467 1.00 0.00 19 ALA B N 6
ATOM 7671 C CA . ALA B 2 19 ? -9.041 -3.828 6.764 1.00 0.00 19 ALA B CA 6
ATOM 7672 C C . ALA B 2 19 ? -9.194 -2.812 7.913 1.00 0.00 19 ALA B C 6
ATOM 7673 O O . ALA B 2 19 ? -9.750 -3.148 8.955 1.00 0.00 19 ALA B O 6
ATOM 7680 N N . ALA B 2 20 ? -8.706 -1.579 7.726 1.00 0.00 20 ALA B N 6
ATOM 7681 C CA . ALA B 2 20 ? -8.864 -0.445 8.640 1.00 0.00 20 ALA B CA 6
ATOM 7682 C C . ALA B 2 20 ? -10.286 0.128 8.560 1.00 0.00 20 ALA B C 6
ATOM 7683 O O . ALA B 2 20 ? -10.802 0.680 9.530 1.00 0.00 20 ALA B O 6
ATOM 7690 N N . ALA B 2 21 ? -10.889 -0.025 7.376 1.00 0.00 21 ALA B N 6
ATOM 7691 C CA . ALA B 2 21 ? -12.028 0.707 6.869 1.00 0.00 21 ALA B CA 6
ATOM 7692 C C . ALA B 2 21 ? -13.342 -0.076 6.711 1.00 0.00 21 ALA B C 6
ATOM 7693 O O . ALA B 2 21 ? -14.382 0.567 6.563 1.00 0.00 21 ALA B O 6
ATOM 7700 N N . ALA B 2 22 ? -13.327 -1.419 6.736 1.00 0.00 22 ALA B N 6
ATOM 7701 C CA . ALA B 2 22 ? -14.464 -2.248 6.313 1.00 0.00 22 ALA B CA 6
ATOM 7702 C C . ALA B 2 22 ? -14.477 -3.639 6.972 1.00 0.00 22 ALA B C 6
ATOM 7703 O O . ALA B 2 22 ? -13.593 -3.898 7.820 1.00 0.00 22 ALA B O 6
ATOM 8743 N N . SER B 2 7 ? 4.434 7.286 -1.161 1.00 0.00 7 SER B N 7
ATOM 8744 C CA . SER B 2 7 ? 5.870 6.958 -1.269 1.00 0.00 7 SER B CA 7
ATOM 8745 C C . SER B 2 7 ? 6.289 6.223 -2.545 1.00 0.00 7 SER B C 7
ATOM 8746 O O . SER B 2 7 ? 7.440 6.378 -2.934 1.00 0.00 7 SER B O 7
ATOM 8754 N N . ARG B 2 8 ? 5.466 5.430 -3.246 1.00 0.00 8 ARG B N 7
ATOM 8755 C CA . ARG B 2 8 ? 4.088 5.000 -3.027 1.00 0.00 8 ARG B CA 7
ATOM 8756 C C . ARG B 2 8 ? 3.898 4.215 -1.717 1.00 0.00 8 ARG B C 7
ATOM 8757 O O . ARG B 2 8 ? 4.860 3.658 -1.187 1.00 0.00 8 ARG B O 7
ATOM 8778 N N . PRO B 2 9 ? 2.655 4.169 -1.194 1.00 0.00 9 PRO B N 7
ATOM 8779 C CA . PRO B 2 9 ? 2.229 3.224 -0.179 1.00 0.00 9 PRO B CA 7
ATOM 8780 C C . PRO B 2 9 ? 2.680 1.820 -0.561 1.00 0.00 9 PRO B C 7
ATOM 8781 O O . PRO B 2 9 ? 2.437 1.348 -1.669 1.00 0.00 9 PRO B O 7
ATOM 8792 N N . SER B 2 10 ? 3.340 1.209 0.421 1.00 0.00 10 SER B N 7
ATOM 8793 C CA . SER B 2 10 ? 4.257 0.074 0.423 1.00 0.00 10 SER B CA 7
ATOM 8794 C C . SER B 2 10 ? 3.750 -1.260 -0.111 1.00 0.00 10 SER B C 7
ATOM 8795 O O . SER B 2 10 ? 4.408 -2.257 0.131 1.00 0.00 10 SER B O 7
ATOM 8803 N N . GLY B 2 11 ? 2.621 -1.297 -0.816 1.00 0.00 11 GLY B N 7
ATOM 8804 C CA . GLY B 2 11 ? 1.882 -2.481 -1.250 1.00 0.00 11 GLY B CA 7
ATOM 8805 C C . GLY B 2 11 ? 1.260 -3.237 -0.074 1.00 0.00 11 GLY B C 7
ATOM 8806 O O . GLY B 2 11 ? 0.069 -3.535 -0.120 1.00 0.00 11 GLY B O 7
ATOM 8810 N N . ALA B 2 12 ? 2.037 -3.552 0.977 1.00 0.00 12 ALA B N 7
ATOM 8811 C CA . ALA B 2 12 ? 1.515 -4.005 2.249 1.00 0.00 12 ALA B CA 7
ATOM 8812 C C . ALA B 2 12 ? 0.570 -2.967 2.850 1.00 0.00 12 ALA B C 7
ATOM 8813 O O . ALA B 2 12 ? -0.356 -3.341 3.565 1.00 0.00 12 ALA B O 7
ATOM 8820 N N . GLU B 2 13 ? 0.799 -1.673 2.564 1.00 0.00 13 GLU B N 7
ATOM 8821 C CA . GLU B 2 13 ? -0.080 -0.612 2.979 1.00 0.00 13 GLU B CA 7
ATOM 8822 C C . GLU B 2 13 ? -1.415 -0.757 2.249 1.00 0.00 13 GLU B C 7
ATOM 8823 O O . GLU B 2 13 ? -2.454 -0.668 2.880 1.00 0.00 13 GLU B O 7
ATOM 8835 N N . ARG B 2 14 ? -1.387 -0.975 0.930 1.00 0.00 14 ARG B N 7
ATOM 8836 C CA . ARG B 2 14 ? -2.551 -1.181 0.079 1.00 0.00 14 ARG B CA 7
ATOM 8837 C C . ARG B 2 14 ? -3.433 -2.376 0.530 1.00 0.00 14 ARG B C 7
ATOM 8838 O O . ARG B 2 14 ? -4.626 -2.425 0.231 1.00 0.00 14 ARG B O 7
ATOM 8859 N N . ARG B 2 15 ? -2.845 -3.336 1.251 1.00 0.00 15 ARG B N 7
ATOM 8860 C CA . ARG B 2 15 ? -3.482 -4.381 2.050 1.00 0.00 15 ARG B CA 7
ATOM 8861 C C . ARG B 2 15 ? -3.880 -3.961 3.485 1.00 0.00 15 ARG B C 7
ATOM 8862 O O . ARG B 2 15 ? -4.895 -4.443 3.979 1.00 0.00 15 ARG B O 7
ATOM 8883 N N . ARG B 2 16 ? -3.142 -3.087 4.183 1.00 0.00 16 ARG B N 7
ATOM 8884 C CA . ARG B 2 16 ? -3.658 -2.436 5.403 1.00 0.00 16 ARG B CA 7
ATOM 8885 C C . ARG B 2 16 ? -4.845 -1.484 5.123 1.00 0.00 16 ARG B C 7
ATOM 8886 O O . ARG B 2 16 ? -5.569 -1.108 6.041 1.00 0.00 16 ARG B O 7
ATOM 8907 N N . ARG B 2 17 ? -5.042 -1.095 3.860 1.00 0.00 17 ARG B N 7
ATOM 8908 C CA . ARG B 2 17 ? -6.121 -0.253 3.341 1.00 0.00 17 ARG B CA 7
ATOM 8909 C C . ARG B 2 17 ? -7.453 -0.986 3.302 1.00 0.00 17 ARG B C 7
ATOM 8910 O O . ARG B 2 17 ? -8.495 -0.404 3.587 1.00 0.00 17 ARG B O 7
ATOM 8931 N N . ARG B 2 18 ? -7.392 -2.269 2.943 1.00 0.00 18 ARG B N 7
ATOM 8932 C CA . ARG B 2 18 ? -8.546 -3.150 3.041 1.00 0.00 18 ARG B CA 7
ATOM 8933 C C . ARG B 2 18 ? -8.746 -3.619 4.482 1.00 0.00 18 ARG B C 7
ATOM 8934 O O . ARG B 2 18 ? -9.889 -3.787 4.890 1.00 0.00 18 ARG B O 7
ATOM 8955 N N . ALA B 2 19 ? -7.663 -3.827 5.247 1.00 0.00 19 ALA B N 7
ATOM 8956 C CA . ALA B 2 19 ? -7.737 -4.111 6.681 1.00 0.00 19 ALA B CA 7
ATOM 8957 C C . ALA B 2 19 ? -8.400 -2.989 7.495 1.00 0.00 19 ALA B C 7
ATOM 8958 O O . ALA B 2 19 ? -8.961 -3.249 8.557 1.00 0.00 19 ALA B O 7
ATOM 8965 N N . ALA B 2 20 ? -8.331 -1.749 6.993 1.00 0.00 20 ALA B N 7
ATOM 8966 C CA . ALA B 2 20 ? -8.941 -0.571 7.595 1.00 0.00 20 ALA B CA 7
ATOM 8967 C C . ALA B 2 20 ? -10.466 -0.674 7.610 1.00 0.00 20 ALA B C 7
ATOM 8968 O O . ALA B 2 20 ? -11.125 -0.180 8.523 1.00 0.00 20 ALA B O 7
ATOM 8975 N N . ALA B 2 21 ? -10.991 -1.330 6.572 1.00 0.00 21 ALA B N 7
ATOM 8976 C CA . ALA B 2 21 ? -12.301 -1.093 6.019 1.00 0.00 21 ALA B CA 7
ATOM 8977 C C . ALA B 2 21 ? -13.158 -2.358 5.819 1.00 0.00 21 ALA B C 7
ATOM 8978 O O . ALA B 2 21 ? -14.347 -2.228 5.534 1.00 0.00 21 ALA B O 7
ATOM 8985 N N . ALA B 2 22 ? -12.576 -3.560 5.964 1.00 0.00 22 ALA B N 7
ATOM 8986 C CA . ALA B 2 22 ? -13.262 -4.852 6.030 1.00 0.00 22 ALA B CA 7
ATOM 8987 C C . ALA B 2 22 ? -12.372 -5.924 6.684 1.00 0.00 22 ALA B C 7
ATOM 8988 O O . ALA B 2 22 ? -12.966 -6.829 7.308 1.00 0.00 22 ALA B O 7
ATOM 10028 N N . SER B 2 7 ? 4.177 8.683 -3.388 1.00 0.00 7 SER B N 8
ATOM 10029 C CA . SER B 2 7 ? 5.562 8.408 -2.972 1.00 0.00 7 SER B CA 8
ATOM 10030 C C . SER B 2 7 ? 6.226 7.224 -3.672 1.00 0.00 7 SER B C 8
ATOM 10031 O O . SER B 2 7 ? 7.227 7.464 -4.337 1.00 0.00 7 SER B O 8
ATOM 10039 N N . ARG B 2 8 ? 5.780 5.964 -3.598 1.00 0.00 8 ARG B N 8
ATOM 10040 C CA . ARG B 2 8 ? 4.475 5.389 -3.238 1.00 0.00 8 ARG B CA 8
ATOM 10041 C C . ARG B 2 8 ? 4.456 4.541 -1.925 1.00 0.00 8 ARG B C 8
ATOM 10042 O O . ARG B 2 8 ? 5.517 4.170 -1.421 1.00 0.00 8 ARG B O 8
ATOM 10063 N N . PRO B 2 9 ? 3.250 4.237 -1.374 1.00 0.00 9 PRO B N 8
ATOM 10064 C CA . PRO B 2 9 ? 2.983 3.327 -0.247 1.00 0.00 9 PRO B CA 8
ATOM 10065 C C . PRO B 2 9 ? 3.493 1.905 -0.447 1.00 0.00 9 PRO B C 8
ATOM 10066 O O . PRO B 2 9 ? 3.730 1.442 -1.559 1.00 0.00 9 PRO B O 8
ATOM 10077 N N . SER B 2 10 ? 3.650 1.236 0.701 1.00 0.00 10 SER B N 8
ATOM 10078 C CA . SER B 2 10 ? 4.382 -0.008 0.915 1.00 0.00 10 SER B CA 8
ATOM 10079 C C . SER B 2 10 ? 3.842 -1.286 0.290 1.00 0.00 10 SER B C 8
ATOM 10080 O O . SER B 2 10 ? 4.436 -2.333 0.509 1.00 0.00 10 SER B O 8
ATOM 10088 N N . GLY B 2 11 ? 2.749 -1.200 -0.467 1.00 0.00 11 GLY B N 8
ATOM 10089 C CA . GLY B 2 11 ? 2.042 -2.303 -1.130 1.00 0.00 11 GLY B CA 8
ATOM 10090 C C . GLY B 2 11 ? 1.321 -3.214 -0.136 1.00 0.00 11 GLY B C 8
ATOM 10091 O O . GLY B 2 11 ? 0.137 -3.490 -0.323 1.00 0.00 11 GLY B O 8
ATOM 10095 N N . ALA B 2 12 ? 2.010 -3.683 0.916 1.00 0.00 12 ALA B N 8
ATOM 10096 C CA . ALA B 2 12 ? 1.370 -4.180 2.115 1.00 0.00 12 ALA B CA 8
ATOM 10097 C C . ALA B 2 12 ? 0.578 -3.049 2.788 1.00 0.00 12 ALA B C 8
ATOM 10098 O O . ALA B 2 12 ? -0.268 -3.343 3.632 1.00 0.00 12 ALA B O 8
ATOM 10105 N N . GLU B 2 13 ? 0.830 -1.768 2.436 1.00 0.00 13 GLU B N 8
ATOM 10106 C CA . GLU B 2 13 ? 0.013 -0.661 2.838 1.00 0.00 13 GLU B CA 8
ATOM 10107 C C . GLU B 2 13 ? -1.366 -0.815 2.221 1.00 0.00 13 GLU B C 8
ATOM 10108 O O . GLU B 2 13 ? -2.334 -0.714 2.963 1.00 0.00 13 GLU B O 8
ATOM 10120 N N . ARG B 2 14 ? -1.469 -1.056 0.901 1.00 0.00 14 ARG B N 8
ATOM 10121 C CA . ARG B 2 14 ? -2.747 -1.293 0.262 1.00 0.00 14 ARG B CA 8
ATOM 10122 C C . ARG B 2 14 ? -3.525 -2.454 0.918 1.00 0.00 14 ARG B C 8
ATOM 10123 O O . ARG B 2 14 ? -4.753 -2.405 1.001 1.00 0.00 14 ARG B O 8
ATOM 10144 N N . ARG B 2 15 ? -2.817 -3.493 1.386 1.00 0.00 15 ARG B N 8
ATOM 10145 C CA . ARG B 2 15 ? -3.362 -4.564 2.220 1.00 0.00 15 ARG B CA 8
ATOM 10146 C C . ARG B 2 15 ? -3.737 -4.137 3.659 1.00 0.00 15 ARG B C 8
ATOM 10147 O O . ARG B 2 15 ? -4.560 -4.828 4.257 1.00 0.00 15 ARG B O 8
ATOM 10168 N N . ARG B 2 16 ? -3.185 -3.047 4.231 1.00 0.00 16 ARG B N 8
ATOM 10169 C CA . ARG B 2 16 ? -3.705 -2.448 5.482 1.00 0.00 16 ARG B CA 8
ATOM 10170 C C . ARG B 2 16 ? -4.851 -1.431 5.257 1.00 0.00 16 ARG B C 8
ATOM 10171 O O . ARG B 2 16 ? -5.495 -1.036 6.227 1.00 0.00 16 ARG B O 8
ATOM 10192 N N . ARG B 2 17 ? -5.119 -1.003 4.014 1.00 0.00 17 ARG B N 8
ATOM 10193 C CA . ARG B 2 17 ? -6.242 -0.102 3.680 1.00 0.00 17 ARG B CA 8
ATOM 10194 C C . ARG B 2 17 ? -7.572 -0.850 3.712 1.00 0.00 17 ARG B C 8
ATOM 10195 O O . ARG B 2 17 ? -8.511 -0.429 4.380 1.00 0.00 17 ARG B O 8
ATOM 10216 N N . ARG B 2 18 ? -7.653 -1.966 2.983 1.00 0.00 18 ARG B N 8
ATOM 10217 C CA . ARG B 2 18 ? -8.838 -2.818 2.956 1.00 0.00 18 ARG B CA 8
ATOM 10218 C C . ARG B 2 18 ? -9.152 -3.407 4.325 1.00 0.00 18 ARG B C 8
ATOM 10219 O O . ARG B 2 18 ? -10.315 -3.582 4.676 1.00 0.00 18 ARG B O 8
ATOM 10240 N N . ALA B 2 19 ? -8.092 -3.701 5.078 1.00 0.00 19 ALA B N 8
ATOM 10241 C CA . ALA B 2 19 ? -8.125 -4.192 6.438 1.00 0.00 19 ALA B CA 8
ATOM 10242 C C . ALA B 2 19 ? -8.350 -3.067 7.471 1.00 0.00 19 ALA B C 8
ATOM 10243 O O . ALA B 2 19 ? -8.453 -3.348 8.663 1.00 0.00 19 ALA B O 8
ATOM 10250 N N . ALA B 2 20 ? -8.426 -1.798 7.029 1.00 0.00 20 ALA B N 8
ATOM 10251 C CA . ALA B 2 20 ? -8.962 -0.679 7.810 1.00 0.00 20 ALA B CA 8
ATOM 10252 C C . ALA B 2 20 ? -10.495 -0.653 7.736 1.00 0.00 20 ALA B C 8
ATOM 10253 O O . ALA B 2 20 ? -11.161 -0.134 8.630 1.00 0.00 20 ALA B O 8
ATOM 10260 N N . ALA B 2 21 ? -11.028 -1.222 6.649 1.00 0.00 21 ALA B N 8
ATOM 10261 C CA . ALA B 2 21 ? -12.402 -1.144 6.196 1.00 0.00 21 ALA B CA 8
ATOM 10262 C C . ALA B 2 21 ? -13.164 -2.477 6.308 1.00 0.00 21 ALA B C 8
ATOM 10263 O O . ALA B 2 21 ? -14.371 -2.497 6.067 1.00 0.00 21 ALA B O 8
ATOM 10270 N N . ALA B 2 22 ? -12.475 -3.573 6.667 1.00 0.00 22 ALA B N 8
ATOM 10271 C CA . ALA B 2 22 ? -13.042 -4.886 6.957 1.00 0.00 22 ALA B CA 8
ATOM 10272 C C . ALA B 2 22 ? -12.107 -5.673 7.887 1.00 0.00 22 ALA B C 8
ATOM 10273 O O . ALA B 2 22 ? -12.582 -6.060 8.976 1.00 0.00 22 ALA B O 8
ATOM 11313 N N . SER B 2 7 ? 5.187 8.189 -3.165 1.00 0.00 7 SER B N 9
ATOM 11314 C CA . SER B 2 7 ? 6.406 7.370 -3.077 1.00 0.00 7 SER B CA 9
ATOM 11315 C C . SER B 2 7 ? 6.433 6.1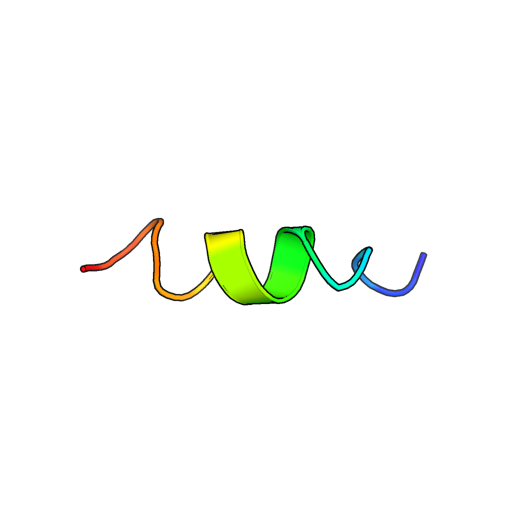48 -3.991 1.00 0.00 7 SER B C 9
ATOM 11316 O O . SER B 2 7 ? 7.324 6.086 -4.829 1.00 0.00 7 SER B O 9
ATOM 11324 N N . ARG B 2 8 ? 5.546 5.153 -3.924 1.00 0.00 8 ARG B N 9
ATOM 11325 C CA . ARG B 2 8 ? 4.281 4.989 -3.220 1.00 0.00 8 ARG B CA 9
ATOM 11326 C C . ARG B 2 8 ? 4.352 4.098 -1.953 1.00 0.00 8 ARG B C 9
ATOM 11327 O O . ARG B 2 8 ? 5.352 3.412 -1.733 1.00 0.00 8 ARG B O 9
ATOM 11348 N N . PRO B 2 9 ? 3.277 4.122 -1.131 1.00 0.00 9 PRO B N 9
ATOM 11349 C CA . PRO B 2 9 ? 2.912 3.165 -0.081 1.00 0.00 9 PRO B CA 9
ATOM 11350 C C . PRO B 2 9 ? 3.217 1.708 -0.391 1.00 0.00 9 PRO B C 9
ATOM 11351 O O . PRO B 2 9 ? 2.994 1.245 -1.504 1.00 0.00 9 PRO B O 9
ATOM 11362 N N . SER B 2 10 ? 3.729 1.025 0.640 1.00 0.00 10 SER B N 9
ATOM 11363 C CA . SER B 2 10 ? 4.381 -0.279 0.631 1.00 0.00 10 SER B CA 9
ATOM 11364 C C . SER B 2 10 ? 3.665 -1.490 0.043 1.00 0.00 10 SER B C 9
ATOM 11365 O O . SER B 2 10 ? 4.255 -2.560 0.035 1.00 0.00 10 SER B O 9
ATOM 11373 N N . GLY B 2 11 ? 2.438 -1.356 -0.436 1.00 0.00 11 GLY B N 9
ATOM 11374 C CA . GLY B 2 11 ? 1.570 -2.449 -0.887 1.00 0.00 11 GLY B CA 9
ATOM 11375 C C . GLY B 2 11 ? 1.077 -3.337 0.259 1.00 0.00 11 GLY B C 9
ATOM 11376 O O . GLY B 2 11 ? -0.110 -3.646 0.286 1.00 0.00 11 GLY B O 9
ATOM 11380 N N . ALA B 2 12 ? 1.931 -3.760 1.210 1.00 0.00 12 ALA B N 9
ATOM 11381 C CA . ALA B 2 12 ? 1.455 -4.167 2.525 1.00 0.00 12 ALA B CA 9
ATOM 11382 C C . ALA B 2 12 ? 0.632 -3.027 3.138 1.00 0.00 12 ALA B C 9
ATOM 11383 O O . ALA B 2 12 ? -0.164 -3.271 4.038 1.00 0.00 12 ALA B O 9
ATOM 11390 N N . GLU B 2 13 ? 0.828 -1.789 2.648 1.00 0.00 13 GLU B N 9
ATOM 11391 C CA . GLU B 2 13 ? 0.050 -0.638 2.962 1.00 0.00 13 GLU B CA 9
ATOM 11392 C C . GLU B 2 13 ? -1.356 -0.864 2.418 1.00 0.00 13 GLU B C 9
ATOM 11393 O O . GLU B 2 13 ? -2.284 -0.865 3.211 1.00 0.00 13 GLU B O 9
ATOM 11405 N N . ARG B 2 14 ? -1.535 -1.054 1.099 1.00 0.00 14 ARG B N 9
ATOM 11406 C CA . ARG B 2 14 ? -2.863 -1.218 0.507 1.00 0.00 14 ARG B CA 9
ATOM 11407 C C . ARG B 2 14 ? -3.641 -2.386 1.146 1.00 0.00 14 ARG B C 9
ATOM 11408 O O . ARG B 2 14 ? -4.846 -2.279 1.377 1.00 0.00 14 ARG B O 9
ATOM 11429 N N . ARG B 2 15 ? -2.947 -3.494 1.430 1.00 0.00 15 ARG B N 9
ATOM 11430 C CA . ARG B 2 15 ? -3.460 -4.635 2.179 1.00 0.00 15 ARG B CA 9
ATOM 11431 C C . ARG B 2 15 ? -3.770 -4.312 3.670 1.00 0.00 15 ARG B C 9
ATOM 11432 O O . ARG B 2 15 ? -4.675 -4.939 4.217 1.00 0.00 15 ARG B O 9
ATOM 11453 N N . ARG B 2 16 ? -3.078 -3.375 4.353 1.00 0.00 16 ARG B N 9
ATOM 11454 C CA . ARG B 2 16 ? -3.492 -2.899 5.695 1.00 0.00 16 ARG B CA 9
ATOM 11455 C C . ARG B 2 16 ? -4.802 -2.082 5.664 1.00 0.00 16 ARG B C 9
ATOM 11456 O O . ARG B 2 16 ? -5.588 -2.152 6.606 1.00 0.00 16 ARG B O 9
ATOM 11477 N N . ARG B 2 17 ? -5.039 -1.315 4.593 1.00 0.00 17 ARG B N 9
ATOM 11478 C CA . ARG B 2 17 ? -6.209 -0.430 4.420 1.00 0.00 17 ARG B CA 9
ATOM 11479 C C . ARG B 2 17 ? -7.483 -1.253 4.329 1.00 0.00 17 ARG B C 9
ATOM 11480 O O . ARG B 2 17 ? -8.476 -0.979 4.993 1.00 0.00 17 ARG B O 9
ATOM 11501 N N . ARG B 2 18 ? -7.423 -2.275 3.485 1.00 0.00 18 ARG B N 9
ATOM 11502 C CA . ARG B 2 18 ? -8.517 -3.241 3.338 1.00 0.00 18 ARG B CA 9
ATOM 11503 C C . ARG B 2 18 ? -8.736 -4.035 4.627 1.00 0.00 18 ARG B C 9
ATOM 11504 O O . ARG B 2 18 ? -9.853 -4.460 4.903 1.00 0.00 18 ARG B O 9
ATOM 11525 N N . ALA B 2 19 ? -7.673 -4.231 5.412 1.00 0.00 19 ALA B N 9
ATOM 11526 C CA . ALA B 2 19 ? -7.701 -4.857 6.725 1.00 0.0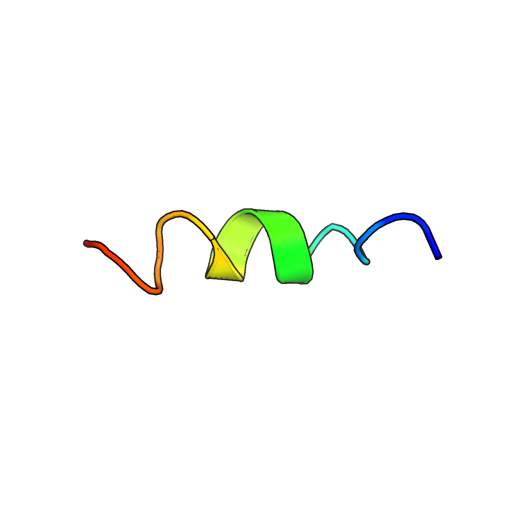0 19 ALA B CA 9
ATOM 11527 C C . ALA B 2 19 ? -8.134 -3.890 7.848 1.00 0.00 19 ALA B C 9
ATOM 11528 O O . ALA B 2 19 ? -8.184 -4.285 9.012 1.00 0.00 19 ALA B O 9
ATOM 11535 N N . ALA B 2 20 ? -8.448 -2.630 7.509 1.00 0.00 20 ALA B N 9
ATOM 11536 C CA . ALA B 2 20 ? -9.266 -1.736 8.327 1.00 0.00 20 ALA B CA 9
ATOM 11537 C C . ALA B 2 20 ? -10.761 -1.950 8.026 1.00 0.00 20 ALA B C 9
ATOM 11538 O O . ALA B 2 20 ? -11.606 -1.816 8.909 1.00 0.00 20 ALA B O 9
ATOM 11545 N N . ALA B 2 21 ? -11.060 -2.282 6.763 1.00 0.00 21 ALA B N 9
ATOM 11546 C CA . ALA B 2 21 ? -12.357 -2.178 6.115 1.00 0.00 21 ALA B CA 9
ATOM 11547 C C . ALA B 2 21 ? -13.152 -3.477 5.929 1.00 0.00 21 ALA B C 9
ATOM 11548 O O . ALA B 2 21 ? -14.348 -3.409 5.644 1.00 0.00 21 ALA B O 9
ATOM 11555 N N . ALA B 2 22 ? -12.503 -4.635 6.086 1.00 0.00 22 ALA B N 9
ATOM 11556 C CA . ALA B 2 22 ? -13.079 -5.960 5.838 1.00 0.00 22 ALA B CA 9
ATOM 11557 C C . ALA B 2 22 ? -12.668 -6.985 6.901 1.00 0.00 22 ALA B C 9
ATOM 11558 O O . ALA B 2 22 ? -11.450 -7.081 7.175 1.00 0.00 22 ALA B O 9
ATOM 12598 N N . SER B 2 7 ? 4.765 8.311 -1.630 1.00 0.00 7 SER B N 10
ATOM 12599 C CA . SER B 2 7 ? 6.093 7.857 -1.180 1.00 0.00 7 SER B CA 10
ATOM 12600 C C . SER B 2 7 ? 6.733 6.761 -2.027 1.00 0.00 7 SER B C 10
ATOM 12601 O O . SER B 2 7 ? 7.854 6.980 -2.470 1.00 0.00 7 SER B O 10
ATOM 12609 N N . ARG B 2 8 ? 6.137 5.598 -2.301 1.00 0.00 8 ARG B 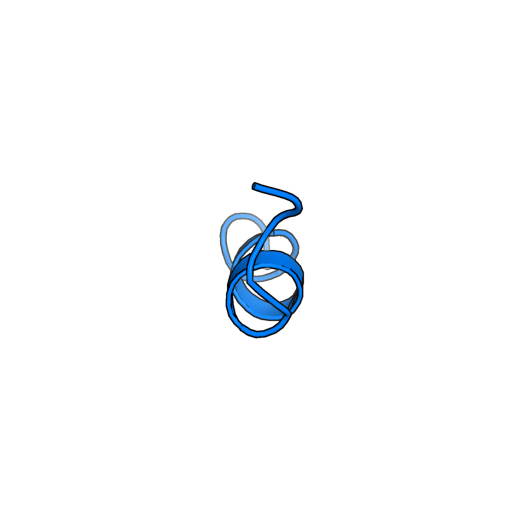N 10
ATOM 12610 C CA . ARG B 2 8 ? 4.741 5.163 -2.200 1.00 0.00 8 ARG B CA 10
ATOM 12611 C C . ARG B 2 8 ? 4.459 4.144 -1.056 1.00 0.00 8 ARG B C 10
ATOM 12612 O O . ARG B 2 8 ? 5.391 3.534 -0.531 1.00 0.00 8 ARG B O 10
ATOM 12633 N N . PRO B 2 9 ? 3.165 3.969 -0.681 1.00 0.00 9 PRO B N 10
ATOM 12634 C CA . PRO B 2 9 ? 2.620 2.922 0.195 1.00 0.00 9 PRO B CA 10
ATOM 12635 C C . PRO B 2 9 ? 3.188 1.547 -0.098 1.00 0.00 9 PRO B C 10
ATOM 12636 O O . PRO B 2 9 ? 3.212 1.081 -1.236 1.00 0.00 9 PRO B O 10
ATOM 12647 N N . SER B 2 10 ? 3.644 0.919 0.983 1.00 0.00 10 SER B N 10
ATOM 12648 C CA . SER B 2 10 ? 4.382 -0.319 0.956 1.00 0.00 10 SER B CA 10
ATOM 12649 C C . SER B 2 10 ? 3.462 -1.534 1.019 1.00 0.00 10 SER B C 10
ATOM 12650 O O . SER B 2 10 ? 3.548 -2.239 2.017 1.00 0.00 10 SER B O 10
ATOM 12658 N N . GLY B 2 11 ? 2.637 -1.721 -0.035 1.00 0.00 11 GLY B N 10
ATOM 12659 C CA . GLY B 2 11 ? 1.709 -2.783 -0.493 1.00 0.00 11 GLY B CA 10
ATOM 12660 C C . GLY B 2 11 ? 1.056 -3.698 0.537 1.00 0.00 11 GLY B C 10
ATOM 12661 O O . GLY B 2 11 ? -0.101 -4.063 0.389 1.00 0.00 11 GLY B O 10
ATOM 12665 N N . ALA B 2 12 ? 1.791 -4.065 1.575 1.00 0.00 12 ALA B N 10
ATOM 12666 C CA . ALA B 2 12 ? 1.322 -4.550 2.848 1.00 0.00 12 ALA B CA 10
ATOM 12667 C C . ALA B 2 12 ? 0.396 -3.479 3.416 1.00 0.00 12 ALA B C 10
ATOM 12668 O O . ALA B 2 12 ? -0.570 -3.815 4.080 1.00 0.00 12 ALA B O 10
ATOM 12675 N N . GLU B 2 13 ? 0.696 -2.196 3.149 1.00 0.00 13 GLU B N 10
ATOM 12676 C CA . GLU B 2 13 ? -0.128 -1.051 3.407 1.00 0.00 13 GLU B CA 10
ATOM 12677 C C . GLU B 2 13 ? -1.428 -1.261 2.650 1.00 0.00 13 GLU B C 10
ATOM 12678 O O . GLU B 2 13 ? -2.474 -1.250 3.282 1.00 0.00 13 GLU B O 10
ATOM 12690 N N . ARG B 2 14 ? -1.382 -1.451 1.325 1.00 0.00 14 ARG B N 10
ATOM 12691 C CA . ARG B 2 14 ? -2.573 -1.672 0.532 1.00 0.00 14 ARG B CA 10
ATOM 12692 C C . ARG B 2 14 ? -3.393 -2.949 0.848 1.00 0.00 14 ARG B C 10
ATOM 12693 O O . ARG B 2 14 ? -4.595 -2.981 0.593 1.00 0.00 14 ARG B O 10
ATOM 12714 N N . ARG B 2 15 ? -2.771 -3.998 1.396 1.00 0.00 15 ARG B N 10
ATOM 12715 C CA . ARG B 2 15 ? -3.447 -5.094 2.106 1.00 0.00 15 ARG B CA 10
ATOM 12716 C C . ARG B 2 15 ? -4.092 -4.592 3.424 1.00 0.00 15 ARG B C 10
ATOM 12717 O O . ARG B 2 15 ? -5.282 -4.833 3.625 1.00 0.00 15 ARG B O 10
ATOM 12738 N N . ARG B 2 16 ? -3.359 -3.904 4.324 1.00 0.00 16 ARG B N 10
ATOM 12739 C CA . ARG B 2 16 ? -3.904 -3.351 5.584 1.00 0.00 16 ARG B CA 10
ATOM 12740 C C . ARG B 2 16 ? -4.915 -2.194 5.381 1.00 0.00 16 ARG B C 10
ATOM 12741 O O . ARG B 2 16 ? -5.522 -1.733 6.347 1.00 0.00 16 ARG B O 10
ATOM 12762 N N . ARG B 2 17 ? -5.106 -1.716 4.145 1.00 0.00 17 ARG B N 10
ATOM 12763 C CA . ARG B 2 17 ? -6.018 -0.628 3.780 1.00 0.00 17 ARG B CA 10
ATOM 12764 C C . ARG B 2 17 ? -7.465 -1.091 3.749 1.00 0.00 17 ARG B C 10
ATOM 12765 O O . ARG B 2 17 ? -8.336 -0.486 4.370 1.00 0.00 17 ARG B O 10
ATOM 12786 N N . ARG B 2 18 ? -7.699 -2.177 3.013 1.00 0.00 18 ARG B N 10
ATOM 12787 C CA . ARG B 2 18 ? -9.000 -2.806 2.890 1.00 0.00 18 ARG B CA 10
ATOM 12788 C C . ARG B 2 18 ? -9.471 -3.286 4.260 1.00 0.00 18 ARG B C 10
ATOM 12789 O O . ARG B 2 18 ? -10.664 -3.291 4.540 1.00 0.00 18 ARG B O 10
ATOM 12810 N N . ALA B 2 19 ? -8.510 -3.684 5.098 1.00 0.00 19 ALA B N 10
ATOM 12811 C CA . ALA B 2 19 ? -8.734 -4.114 6.459 1.00 0.00 19 ALA B CA 10
ATOM 12812 C C . ALA B 2 19 ? -8.863 -2.967 7.473 1.00 0.00 19 ALA B C 10
ATOM 12813 O O . ALA B 2 19 ? -9.225 -3.220 8.620 1.00 0.00 19 ALA B O 10
ATOM 12820 N N . ALA B 2 20 ? -8.575 -1.715 7.079 1.00 0.00 20 ALA B N 10
ATOM 12821 C CA . ALA B 2 20 ? -8.869 -0.545 7.916 1.00 0.00 20 ALA B CA 10
ATOM 12822 C C . ALA B 2 20 ? -10.388 -0.314 7.960 1.00 0.00 20 ALA B C 10
ATOM 12823 O O . ALA B 2 20 ? -10.935 0.181 8.945 1.00 0.00 20 ALA B O 10
ATOM 12830 N N . ALA B 2 21 ? -11.036 -0.692 6.855 1.00 0.00 21 ALA B N 10
ATOM 12831 C CA . ALA B 2 21 ? -12.453 -0.702 6.575 1.00 0.00 21 ALA B CA 10
ATOM 12832 C C . ALA B 2 21 ? -13.170 -2.010 6.970 1.00 0.00 21 ALA B C 10
ATOM 12833 O O . ALA B 2 21 ? -14.256 -1.938 7.545 1.00 0.00 21 ALA B O 10
ATOM 12840 N N . ALA B 2 22 ? -12.582 -3.182 6.673 1.00 0.00 22 ALA B N 10
ATOM 12841 C CA . ALA B 2 22 ? -13.166 -4.513 6.883 1.00 0.00 22 ALA B CA 10
ATOM 12842 C C . ALA B 2 22 ? -12.093 -5.561 7.223 1.00 0.00 22 ALA B C 10
ATOM 12843 O O . ALA B 2 22 ? -11.839 -5.734 8.434 1.00 0.00 22 ALA B O 10
ATOM 13883 N N . SER B 2 7 ? 4.180 7.402 1.955 1.00 0.00 7 SER B N 11
ATOM 13884 C CA . SER B 2 7 ? 5.558 7.361 2.465 1.00 0.00 7 SER B CA 11
ATOM 13885 C C . SER B 2 7 ? 6.606 7.390 1.356 1.00 0.00 7 SER B C 11
ATOM 13886 O O . SER B 2 7 ? 7.695 7.882 1.625 1.00 0.00 7 SER B O 11
ATOM 13894 N N . ARG B 2 8 ? 6.389 6.907 0.121 1.00 0.00 8 ARG B N 11
ATOM 13895 C CA . ARG B 2 8 ? 5.304 6.142 -0.534 1.00 0.00 8 ARG B CA 11
ATOM 13896 C C . ARG B 2 8 ? 4.946 4.756 0.079 1.00 0.00 8 ARG B C 11
ATOM 13897 O O . ARG B 2 8 ? 5.766 4.166 0.781 1.00 0.00 8 ARG B O 11
ATOM 13918 N N . PRO B 2 9 ? 3.718 4.239 -0.187 1.00 0.00 9 PRO B N 11
ATOM 13919 C CA . PRO B 2 9 ? 3.155 3.006 0.375 1.00 0.00 9 PRO B CA 11
ATOM 13920 C C . PRO B 2 9 ? 3.812 1.715 -0.122 1.00 0.00 9 PRO B C 11
ATOM 13921 O O . PRO B 2 9 ? 4.296 1.620 -1.247 1.00 0.00 9 PRO B O 11
ATOM 13932 N N . SER B 2 10 ? 3.802 0.729 0.781 1.00 0.00 10 SER B N 11
ATOM 13933 C CA . SER B 2 10 ? 4.524 -0.536 0.720 1.00 0.00 10 SER B CA 11
ATOM 13934 C C . SER B 2 10 ? 3.952 -1.648 -0.134 1.00 0.00 10 SER B C 11
ATOM 13935 O O . SER B 2 10 ? 4.623 -2.645 -0.315 1.00 0.00 10 SER B O 11
ATOM 13943 N N . GLY B 2 11 ? 2.751 -1.506 -0.656 1.00 0.00 11 GLY B N 11
ATOM 13944 C CA . GLY B 2 11 ? 1.981 -2.583 -1.280 1.00 0.00 11 GLY B CA 11
ATOM 13945 C C . GLY B 2 11 ? 1.316 -3.490 -0.229 1.00 0.00 11 GLY B C 11
ATOM 13946 O O . GLY B 2 11 ? 0.133 -3.773 -0.384 1.00 0.00 11 GLY B O 11
ATOM 13950 N N . ALA B 2 12 ? 2.013 -3.956 0.832 1.00 0.00 12 ALA B N 11
ATOM 13951 C CA . ALA B 2 12 ? 1.395 -4.503 2.040 1.00 0.00 12 ALA B CA 11
ATOM 13952 C C . ALA B 2 12 ? 0.427 -3.476 2.660 1.00 0.00 12 ALA B C 11
ATOM 13953 O O . ALA B 2 12 ? -0.421 -3.840 3.470 1.00 0.00 12 ALA B O 11
ATOM 13960 N N . GLU B 2 13 ? 0.550 -2.191 2.279 1.00 0.00 13 GLU B N 11
ATOM 13961 C CA . GLU B 2 13 ? -0.315 -1.094 2.615 1.00 0.00 13 GLU B CA 11
ATOM 13962 C C . GLU B 2 13 ? -1.694 -1.309 2.019 1.00 0.00 13 GLU B C 11
ATOM 13963 O O . GLU B 2 13 ? -2.666 -1.138 2.744 1.00 0.00 13 GLU B O 11
ATOM 13975 N N . ARG B 2 14 ? -1.801 -1.676 0.731 1.00 0.00 14 ARG B N 11
ATOM 13976 C CA . ARG B 2 14 ? -3.092 -2.013 0.161 1.00 0.00 14 ARG B CA 11
ATOM 13977 C C . ARG B 2 14 ? -3.758 -3.186 0.898 1.00 0.00 14 ARG B C 11
ATOM 13978 O O . ARG B 2 14 ? -4.985 -3.281 0.934 1.00 0.00 14 ARG B O 11
ATOM 13999 N N . ARG B 2 15 ? -2.938 -4.069 1.481 1.00 0.00 15 ARG B N 11
ATOM 14000 C CA . ARG B 2 15 ? -3.358 -5.196 2.300 1.00 0.00 15 ARG B CA 11
ATOM 14001 C C . ARG B 2 15 ? -3.720 -4.780 3.747 1.00 0.00 15 ARG B C 11
ATOM 14002 O O . ARG B 2 15 ? -4.350 -5.594 4.421 1.00 0.00 15 ARG B O 11
ATOM 14023 N N . ARG B 2 16 ? -3.357 -3.571 4.243 1.00 0.00 16 ARG B N 11
ATOM 14024 C CA . ARG B 2 16 ? -3.924 -3.036 5.511 1.00 0.00 16 ARG B CA 11
ATOM 14025 C C . ARG B 2 16 ? -4.871 -1.816 5.371 1.00 0.00 16 ARG B C 11
ATOM 14026 O O . ARG B 2 16 ? -5.359 -1.300 6.371 1.00 0.00 16 ARG B O 11
ATOM 14047 N N . ARG B 2 17 ? -5.146 -1.339 4.159 1.00 0.00 17 ARG B N 11
ATOM 14048 C CA . ARG B 2 17 ? -6.042 -0.212 3.825 1.00 0.00 17 ARG B CA 11
ATOM 14049 C C . ARG B 2 17 ? -7.442 -0.436 4.408 1.00 0.00 17 ARG B C 11
ATOM 14050 O O . ARG B 2 17 ? -8.040 0.406 5.071 1.00 0.00 17 ARG B O 11
ATOM 14071 N N . ARG B 2 18 ? -7.934 -1.632 4.119 1.00 0.00 18 ARG B N 11
ATOM 14072 C CA . ARG B 2 18 ? -9.201 -2.203 4.564 1.00 0.00 18 ARG B CA 11
ATOM 14073 C C . ARG B 2 18 ? -9.239 -2.475 6.078 1.00 0.00 18 ARG B C 11
ATOM 14074 O O . ARG B 2 18 ? -10.311 -2.538 6.675 1.00 0.00 18 ARG B O 11
ATOM 14095 N N . ALA B 2 19 ? -8.055 -2.632 6.674 1.00 0.00 19 ALA B N 11
ATOM 14096 C CA . ALA B 2 19 ? -7.780 -2.725 8.096 1.00 0.00 19 ALA B CA 11
ATOM 14097 C C . ALA B 2 19 ? -7.549 -1.347 8.765 1.00 0.00 19 ALA B C 11
ATOM 14098 O O . ALA B 2 19 ? -7.415 -1.296 9.987 1.00 0.00 19 ALA B O 11
ATOM 14105 N N . ALA B 2 20 ? -7.503 -0.238 8.003 1.00 0.00 20 ALA B N 11
ATOM 14106 C CA . ALA B 2 20 ? -7.530 1.136 8.521 1.00 0.00 20 ALA B CA 11
ATOM 14107 C C . ALA B 2 20 ? -8.936 1.740 8.549 1.00 0.00 20 ALA B C 11
ATOM 14108 O O . ALA B 2 20 ? -9.220 2.597 9.385 1.00 0.00 20 ALA B O 11
ATOM 14115 N N . ALA B 2 21 ? -9.805 1.294 7.638 1.00 0.00 21 ALA B N 11
ATOM 14116 C CA . ALA B 2 21 ? -11.003 2.029 7.273 1.00 0.00 21 ALA B CA 11
ATOM 14117 C C . ALA B 2 21 ? -12.270 1.668 8.059 1.00 0.00 21 ALA B C 11
ATOM 14118 O O . ALA B 2 21 ? -12.983 2.578 8.480 1.00 0.00 21 ALA B O 11
ATOM 14125 N N . ALA B 2 22 ? -12.551 0.374 8.258 1.00 0.00 22 ALA B N 11
ATOM 14126 C CA . ALA B 2 22 ? -13.632 -0.094 9.142 1.00 0.00 22 ALA B CA 11
ATOM 14127 C C . ALA B 2 22 ? -13.304 -1.435 9.826 1.00 0.00 22 ALA B C 11
ATOM 14128 O O . ALA B 2 22 ? -12.142 -1.885 9.711 1.00 0.00 22 ALA B O 11
ATOM 15168 N N . SER B 2 7 ? 4.971 8.562 0.918 1.00 0.00 7 SER B N 12
ATOM 15169 C CA . SER B 2 7 ? 6.056 8.394 -0.062 1.00 0.00 7 SER B CA 12
ATOM 15170 C C . SER B 2 7 ? 6.710 7.018 0.053 1.00 0.00 7 SER B C 12
ATOM 15171 O O . SER B 2 7 ? 7.630 6.853 0.848 1.00 0.00 7 SER B O 12
ATOM 15179 N N . ARG B 2 8 ? 6.297 5.995 -0.699 1.00 0.00 8 ARG B N 12
ATOM 15180 C CA . ARG B 2 8 ? 5.027 5.745 -1.387 1.00 0.00 8 ARG B CA 12
ATOM 15181 C C . ARG B 2 8 ? 4.347 4.507 -0.745 1.00 0.00 8 ARG B C 12
ATOM 15182 O O . ARG B 2 8 ? 5.028 3.744 -0.055 1.00 0.00 8 ARG B O 12
ATOM 15203 N N . PRO B 2 9 ? 3.026 4.295 -0.959 1.00 0.00 9 PRO B N 12
ATOM 15204 C CA . PRO B 2 9 ? 2.232 3.214 -0.378 1.00 0.00 9 PRO B CA 12
ATOM 15205 C C . PRO B 2 9 ? 2.890 1.852 -0.581 1.00 0.00 9 PRO B C 12
ATOM 15206 O O . PRO B 2 9 ? 2.920 1.316 -1.685 1.00 0.00 9 PRO B O 12
ATOM 15217 N N . SER B 2 10 ? 3.412 1.318 0.527 1.00 0.00 10 SER B N 12
ATOM 15218 C CA . SER B 2 10 ? 4.338 0.196 0.614 1.00 0.00 10 SER B CA 12
ATOM 15219 C C . SER B 2 10 ? 3.764 -1.186 0.325 1.00 0.00 10 SER B C 12
ATOM 15220 O O . SER B 2 10 ? 4.280 -2.121 0.915 1.00 0.00 10 SER B O 12
ATOM 15228 N N . GLY B 2 11 ? 2.746 -1.321 -0.539 1.00 0.00 11 GLY B N 12
ATOM 15229 C CA . GLY B 2 11 ? 2.086 -2.553 -0.993 1.00 0.00 11 GLY B CA 12
ATOM 15230 C C . GLY B 2 11 ? 1.360 -3.337 0.106 1.00 0.00 11 GLY B C 12
ATOM 15231 O O . GLY B 2 11 ? 0.210 -3.733 -0.074 1.00 0.00 11 GLY B O 12
ATOM 15235 N N . ALA B 2 12 ? 2.030 -3.558 1.241 1.00 0.00 12 ALA B N 12
ATOM 15236 C CA . ALA B 2 12 ? 1.454 -3.923 2.520 1.00 0.00 12 ALA B CA 12
ATOM 15237 C C . ALA B 2 12 ? 0.498 -2.825 2.992 1.00 0.00 12 ALA B C 12
ATOM 15238 O O . ALA B 2 12 ? -0.446 -3.124 3.716 1.00 0.00 12 ALA B O 12
ATOM 15245 N N . GLU B 2 13 ? 0.741 -1.567 2.586 1.00 0.00 13 GLU B N 12
ATOM 15246 C CA . GLU B 2 13 ? -0.089 -0.424 2.893 1.00 0.00 13 GLU B CA 12
ATOM 15247 C C . GLU B 2 13 ? -1.423 -0.655 2.216 1.00 0.00 13 GLU B C 12
ATOM 15248 O O . GLU B 2 13 ? -2.426 -0.654 2.914 1.00 0.00 13 GLU B O 12
ATOM 15260 N N . ARG B 2 14 ? -1.424 -0.846 0.888 1.00 0.00 14 ARG B N 12
ATOM 15261 C CA . ARG B 2 14 ? -2.589 -1.195 0.093 1.00 0.00 14 ARG B CA 12
ATOM 15262 C C . ARG B 2 14 ? -3.445 -2.341 0.685 1.00 0.00 14 ARG B C 12
ATOM 15263 O O . ARG B 2 14 ? -4.663 -2.326 0.519 1.00 0.00 14 ARG B O 12
ATOM 15284 N N . ARG B 2 15 ? -2.844 -3.327 1.366 1.00 0.00 15 ARG B N 12
ATOM 15285 C CA . ARG B 2 15 ? -3.521 -4.307 2.222 1.00 0.00 15 ARG B CA 12
ATOM 15286 C C . ARG B 2 15 ? -3.963 -3.787 3.608 1.00 0.00 15 ARG B C 12
ATOM 15287 O O . ARG B 2 15 ? -5.034 -4.181 4.062 1.00 0.00 15 ARG B O 12
ATOM 15308 N N . ARG B 2 16 ? -3.200 -2.927 4.303 1.00 0.00 16 ARG B N 12
ATOM 15309 C CA . ARG B 2 16 ? -3.650 -2.282 5.547 1.00 0.00 16 ARG B CA 12
ATOM 15310 C C . ARG B 2 16 ? -4.860 -1.343 5.333 1.00 0.00 16 ARG B C 12
ATOM 15311 O O . ARG B 2 16 ? -5.462 -0.916 6.313 1.00 0.00 16 ARG B O 12
ATOM 15332 N N . ARG B 2 17 ? -5.218 -1.024 4.079 1.00 0.00 17 ARG B N 12
ATOM 15333 C CA . ARG B 2 17 ? -6.442 -0.288 3.709 1.00 0.00 17 ARG B CA 12
ATOM 15334 C C . ARG B 2 17 ? -7.683 -1.158 3.887 1.00 0.00 17 ARG B C 12
ATOM 15335 O O . ARG B 2 17 ? -8.611 -0.769 4.586 1.00 0.00 17 ARG B O 12
ATOM 15356 N N . ARG B 2 18 ? -7.703 -2.336 3.251 1.00 0.00 18 ARG B N 12
ATOM 15357 C CA . ARG B 2 18 ? -8.822 -3.263 3.389 1.00 0.00 18 ARG B CA 12
ATOM 15358 C C . ARG B 2 18 ? -8.912 -3.765 4.837 1.00 0.00 18 ARG B C 12
ATOM 15359 O O . ARG B 2 18 ? -9.978 -4.181 5.274 1.00 0.00 18 ARG B O 12
ATOM 15380 N N . ALA B 2 19 ? -7.787 -3.719 5.567 1.00 0.00 19 ALA B N 12
ATOM 15381 C CA . ALA B 2 19 ? -7.675 -4.000 6.995 1.00 0.00 19 ALA B CA 12
ATOM 15382 C C . ALA B 2 19 ? -8.006 -2.794 7.901 1.00 0.00 19 ALA B C 12
ATOM 15383 O O . ALA B 2 19 ? -8.134 -2.963 9.112 1.00 0.00 19 ALA B O 12
ATOM 15390 N N . ALA B 2 20 ? -8.144 -1.587 7.331 1.00 0.00 20 ALA B N 12
ATOM 15391 C CA . ALA B 2 20 ? -8.649 -0.388 8.009 1.00 0.00 20 ALA B CA 12
ATOM 15392 C C . ALA B 2 20 ? -10.170 -0.269 7.878 1.00 0.00 20 ALA B C 12
ATOM 15393 O O . ALA B 2 20 ? -10.837 0.268 8.761 1.00 0.00 20 ALA B O 12
ATOM 15400 N N . ALA B 2 21 ? -10.692 -0.782 6.760 1.00 0.00 21 ALA B N 12
ATOM 15401 C CA . ALA B 2 21 ? -12.025 -0.552 6.244 1.00 0.00 21 ALA B CA 12
ATOM 15402 C C . ALA B 2 21 ? -12.934 -1.782 6.371 1.00 0.00 21 ALA B C 12
ATOM 15403 O O . ALA B 2 21 ? -14.157 -1.656 6.323 1.00 0.00 21 ALA B O 12
ATOM 15410 N N . ALA B 2 22 ? -12.319 -2.956 6.533 1.00 0.00 22 ALA B N 12
ATOM 15411 C CA . ALA B 2 22 ? -12.917 -4.225 6.927 1.00 0.00 22 ALA B CA 12
ATOM 15412 C C . ALA B 2 22 ? -11.939 -5.007 7.833 1.00 0.00 22 ALA B C 12
ATOM 15413 O O . ALA B 2 22 ? -10.958 -4.392 8.309 1.00 0.00 22 ALA B O 12
ATOM 16453 N N . SER B 2 7 ? 4.942 8.799 -0.039 1.00 0.00 7 SER B N 13
ATOM 16454 C CA . SER B 2 7 ? 6.027 8.606 -0.999 1.00 0.00 7 SER B CA 13
ATOM 16455 C C . SER B 2 7 ? 6.778 7.350 -0.617 1.00 0.00 7 SER B C 13
ATOM 16456 O O . SER B 2 7 ? 7.865 7.408 -0.052 1.00 0.00 7 SER B O 13
ATOM 16464 N N . ARG B 2 8 ? 6.238 6.175 -0.903 1.00 0.00 8 ARG B N 13
ATOM 16465 C CA . ARG B 2 8 ? 4.984 5.808 -1.565 1.00 0.00 8 ARG B CA 13
ATOM 16466 C C . ARG B 2 8 ? 4.349 4.595 -0.839 1.00 0.00 8 ARG B C 13
ATOM 16467 O O . ARG B 2 8 ? 5.030 3.935 -0.051 1.00 0.00 8 ARG B O 13
ATOM 16488 N N . PRO B 2 9 ? 3.057 4.288 -1.088 1.00 0.00 9 PRO B N 13
ATOM 16489 C CA . PRO B 2 9 ? 2.378 3.094 -0.593 1.00 0.00 9 PRO B CA 13
ATOM 16490 C C . PRO B 2 9 ? 3.156 1.827 -0.950 1.00 0.00 9 PRO B C 13
ATOM 16491 O O . PRO B 2 9 ? 3.657 1.660 -2.061 1.00 0.00 9 PRO B O 13
ATOM 16502 N N . SER B 2 10 ? 3.234 0.945 0.046 1.00 0.00 10 SER B N 13
ATOM 16503 C CA . SER B 2 10 ? 4.202 -0.141 0.139 1.00 0.00 10 SER B CA 13
ATOM 16504 C C . SER B 2 10 ? 3.715 -1.486 -0.351 1.00 0.00 10 SER B C 13
ATOM 16505 O O . SER B 2 10 ? 4.389 -2.468 -0.092 1.00 0.00 10 SER B O 13
ATOM 16513 N N . GLY B 2 11 ? 2.577 -1.540 -1.041 1.00 0.00 11 GLY B N 13
ATOM 16514 C CA . GLY B 2 11 ? 1.880 -2.772 -1.392 1.00 0.00 11 GLY B CA 13
ATOM 16515 C C . GLY B 2 11 ? 1.111 -3.297 -0.177 1.00 0.00 11 GLY B C 13
ATOM 16516 O O . GLY B 2 11 ? -0.109 -3.413 -0.238 1.00 0.00 11 GLY B O 13
ATOM 16520 N N . ALA B 2 12 ? 1.801 -3.615 0.927 1.00 0.00 12 ALA B N 13
ATOM 16521 C CA . ALA B 2 12 ? 1.197 -3.998 2.201 1.00 0.00 12 ALA B CA 13
ATOM 16522 C C . ALA B 2 12 ? 0.171 -2.965 2.665 1.00 0.00 12 ALA B C 13
ATOM 16523 O O . ALA B 2 12 ? -0.826 -3.301 3.298 1.00 0.00 12 ALA B O 13
ATOM 16530 N N . GLU B 2 13 ? 0.455 -1.704 2.330 1.00 0.00 13 GLU B N 13
ATOM 16531 C CA . GLU B 2 13 ? -0.300 -0.533 2.652 1.00 0.00 13 GLU B CA 13
ATOM 16532 C C . GLU B 2 13 ? -1.676 -0.622 2.008 1.00 0.00 13 GLU B C 13
ATOM 16533 O O . GLU B 2 13 ? -2.642 -0.305 2.693 1.00 0.00 13 GLU B O 13
ATOM 16545 N N . ARG B 2 14 ? -1.767 -1.043 0.732 1.00 0.00 14 ARG B N 13
ATOM 16546 C CA . ARG B 2 14 ? -3.025 -1.324 0.068 1.00 0.00 14 ARG B CA 13
ATOM 16547 C C . ARG B 2 14 ? -3.892 -2.317 0.860 1.00 0.00 14 ARG B C 13
ATOM 16548 O O . ARG B 2 14 ? -5.089 -2.090 1.038 1.00 0.00 14 ARG B O 13
ATOM 16569 N N . ARG B 2 15 ? -3.287 -3.416 1.334 1.00 0.00 15 ARG B N 13
ATOM 16570 C CA . ARG B 2 15 ? -3.924 -4.365 2.230 1.00 0.00 15 ARG B CA 13
ATOM 16571 C C . ARG B 2 15 ? -4.265 -3.780 3.614 1.00 0.00 15 ARG B C 13
ATOM 16572 O O . ARG B 2 15 ? -5.160 -4.325 4.251 1.00 0.00 15 ARG B O 13
ATOM 16593 N N . ARG B 2 16 ? -3.597 -2.712 4.089 1.00 0.00 16 ARG B N 13
ATOM 16594 C CA . ARG B 2 16 ? -3.966 -2.000 5.325 1.00 0.00 16 ARG B CA 13
ATOM 16595 C C . ARG B 2 16 ? -5.031 -0.894 5.143 1.00 0.00 16 ARG B C 13
ATOM 16596 O O . ARG B 2 16 ? -5.558 -0.408 6.140 1.00 0.00 16 ARG B O 13
ATOM 16617 N N . ARG B 2 17 ? -5.357 -0.486 3.907 1.00 0.00 17 ARG B N 13
ATOM 16618 C CA . ARG B 2 17 ? -6.408 0.495 3.596 1.00 0.00 17 ARG B CA 13
ATOM 16619 C C . ARG B 2 17 ? -7.802 -0.010 4.005 1.00 0.00 17 ARG B C 13
ATOM 16620 O O . ARG B 2 17 ? -8.505 0.620 4.785 1.00 0.00 17 ARG B O 13
ATOM 16641 N N . ARG B 2 18 ? -8.188 -1.165 3.460 1.00 0.00 18 ARG B N 13
ATOM 16642 C CA . ARG B 2 18 ? -9.396 -1.925 3.808 1.00 0.00 18 ARG B CA 13
ATOM 16643 C C . ARG B 2 18 ? -9.393 -2.326 5.284 1.00 0.00 18 ARG B C 13
ATOM 16644 O O . ARG B 2 18 ? -10.446 -2.414 5.908 1.00 0.00 18 ARG B O 13
ATOM 16665 N N . ALA B 2 19 ? -8.193 -2.565 5.823 1.00 0.00 19 ALA B N 13
ATOM 16666 C CA . ALA B 2 19 ? -7.955 -2.955 7.207 1.00 0.00 19 ALA B CA 13
ATOM 16667 C C . ALA B 2 19 ? -8.043 -1.765 8.168 1.00 0.00 19 ALA B C 13
ATOM 16668 O O . ALA B 2 19 ? -8.079 -1.957 9.381 1.00 0.00 19 ALA B O 13
ATOM 16675 N N . ALA B 2 20 ? -8.078 -0.542 7.620 1.00 0.00 20 ALA B N 13
ATOM 16676 C CA . ALA B 2 20 ? -8.420 0.663 8.364 1.00 0.00 20 ALA B CA 13
ATOM 16677 C C . ALA B 2 20 ? -9.944 0.785 8.477 1.00 0.00 20 ALA B C 13
ATOM 16678 O O . ALA B 2 20 ? -10.473 1.214 9.501 1.00 0.00 20 ALA B O 13
ATOM 16685 N N . ALA B 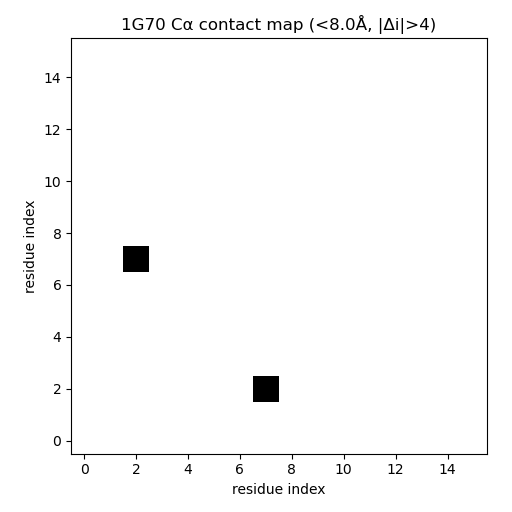2 21 ? -10.620 0.393 7.390 1.00 0.00 21 ALA B N 13
ATOM 16686 C CA . ALA B 2 21 ? -11.972 0.769 7.039 1.00 0.00 21 ALA B CA 13
ATOM 16687 C C . ALA B 2 21 ? -13.069 -0.224 7.455 1.00 0.00 21 ALA B C 13
ATOM 16688 O O . ALA B 2 21 ? -14.224 0.190 7.549 1.00 0.00 21 ALA B O 13
ATOM 16695 N N . ALA B 2 22 ? -12.732 -1.499 7.703 1.00 0.00 22 ALA B N 13
ATOM 16696 C CA . ALA B 2 22 ? -13.599 -2.501 8.326 1.00 0.00 22 ALA B CA 13
ATOM 16697 C C . ALA B 2 22 ? -12.739 -3.677 8.803 1.00 0.00 22 ALA B C 13
ATOM 16698 O O . ALA B 2 22 ? -12.548 -3.784 10.033 1.00 0.00 22 ALA B O 13
ATOM 17738 N N . SER B 2 7 ? 4.544 8.211 -0.118 1.00 0.00 7 SER B N 14
ATOM 17739 C CA . SER B 2 7 ? 5.858 7.603 0.176 1.00 0.00 7 SER B CA 14
ATOM 17740 C C . SER B 2 7 ? 6.682 7.217 -1.055 1.00 0.00 7 SER B C 14
ATOM 17741 O O . SER B 2 7 ? 7.869 7.515 -1.047 1.00 0.00 7 SER B O 14
ATOM 17749 N N . ARG B 2 8 ? 6.183 6.580 -2.121 1.00 0.00 8 ARG B N 14
ATOM 17750 C CA . ARG B 2 8 ? 4.858 6.029 -2.410 1.00 0.00 8 ARG B CA 14
ATOM 17751 C C . ARG B 2 8 ? 4.604 4.714 -1.635 1.00 0.00 8 ARG B C 14
ATOM 17752 O O . ARG B 2 8 ? 5.547 3.966 -1.370 1.00 0.00 8 ARG B O 14
ATOM 17773 N N . PRO B 2 9 ? 3.332 4.438 -1.276 1.00 0.00 9 PRO B N 14
ATOM 17774 C CA . PRO B 2 9 ? 2.888 3.426 -0.313 1.00 0.00 9 PRO B CA 14
ATOM 17775 C C . PRO B 2 9 ? 3.353 2.012 -0.645 1.00 0.00 9 PRO B C 14
ATOM 17776 O O . PRO B 2 9 ? 3.116 1.497 -1.733 1.00 0.00 9 PRO B O 14
ATOM 17787 N N . SER B 2 10 ? 4.025 1.420 0.347 1.00 0.00 10 SER B N 14
ATOM 17788 C CA . SER B 2 10 ? 4.853 0.218 0.306 1.00 0.00 10 SER B CA 14
ATOM 17789 C C . SER B 2 10 ? 4.201 -1.122 -0.024 1.00 0.00 10 SER B C 14
ATOM 17790 O O . SER B 2 10 ? 4.828 -2.136 0.234 1.00 0.00 10 SER B O 14
ATOM 17798 N N . GLY B 2 11 ? 2.988 -1.147 -0.574 1.00 0.00 11 GLY B N 14
ATOM 17799 C CA . GLY B 2 11 ? 2.217 -2.332 -0.963 1.00 0.00 11 GLY B CA 14
ATOM 17800 C C . GLY B 2 11 ? 1.676 -3.133 0.221 1.00 0.00 11 GLY B C 14
ATOM 17801 O O . GLY B 2 11 ? 0.505 -3.515 0.185 1.00 0.00 11 GLY B O 14
ATOM 17805 N N . ALA B 2 12 ? 2.490 -3.394 1.261 1.00 0.00 12 ALA B N 14
ATOM 17806 C CA . ALA B 2 12 ? 1.976 -3.839 2.548 1.00 0.00 12 ALA B CA 14
ATOM 17807 C C . ALA B 2 12 ? 0.994 -2.768 3.066 1.00 0.00 12 ALA B C 14
ATOM 17808 O O . ALA B 2 12 ? 0.032 -3.109 3.739 1.00 0.00 12 ALA B O 14
ATOM 17815 N N . GLU B 2 13 ? 1.238 -1.479 2.748 1.00 0.00 13 GLU B N 14
ATOM 17816 C CA . GLU B 2 13 ? 0.397 -0.339 3.060 1.00 0.00 13 GLU B CA 14
ATOM 17817 C C . GLU B 2 13 ? -0.968 -0.469 2.398 1.00 0.00 13 GLU B C 14
ATOM 17818 O O . GLU B 2 13 ? -1.997 -0.269 3.041 1.00 0.00 13 GLU B O 14
ATOM 17830 N N . ARG B 2 14 ? -0.966 -0.806 1.108 1.00 0.00 14 ARG B N 14
ATOM 17831 C CA . ARG B 2 14 ? -2.175 -0.966 0.344 1.00 0.00 14 ARG B CA 14
ATOM 17832 C C . ARG B 2 14 ? -3.051 -2.148 0.819 1.00 0.00 14 ARG B C 14
ATOM 17833 O O . ARG B 2 14 ? -4.272 -2.083 0.683 1.00 0.00 14 ARG B O 14
ATOM 17854 N N . ARG B 2 15 ? -2.457 -3.219 1.372 1.00 0.00 15 ARG B N 14
ATOM 17855 C CA . ARG B 2 15 ? -3.145 -4.235 2.168 1.00 0.00 15 ARG B CA 14
ATOM 17856 C C . ARG B 2 15 ? -3.600 -3.739 3.551 1.00 0.00 15 ARG B C 14
ATOM 17857 O O . ARG B 2 15 ? -4.699 -4.103 3.965 1.00 0.00 15 ARG B O 14
ATOM 17878 N N . ARG B 2 16 ? -2.799 -2.929 4.270 1.00 0.00 16 ARG B N 14
ATOM 17879 C CA . ARG B 2 16 ? -3.179 -2.420 5.601 1.00 0.00 16 ARG B CA 14
ATOM 17880 C C . ARG B 2 16 ? -4.464 -1.550 5.580 1.00 0.00 16 ARG B C 14
ATOM 17881 O O . ARG B 2 16 ? -5.168 -1.481 6.584 1.00 0.00 16 ARG B O 14
ATOM 17902 N N . ARG B 2 17 ? -4.765 -0.893 4.451 1.00 0.00 17 ARG B N 14
ATOM 17903 C CA . ARG B 2 17 ? -5.898 0.028 4.233 1.00 0.00 17 ARG B CA 14
ATOM 17904 C C . ARG B 2 17 ? -7.275 -0.631 4.363 1.00 0.00 17 ARG B C 14
ATOM 17905 O O . ARG B 2 17 ? -8.088 -0.206 5.177 1.00 0.00 17 ARG B O 14
ATOM 17926 N N . ARG B 2 18 ? -7.544 -1.669 3.565 1.00 0.00 18 ARG B N 14
ATOM 17927 C CA . ARG B 2 18 ? -8.768 -2.463 3.632 1.00 0.00 18 ARG B CA 14
ATOM 17928 C C . ARG B 2 18 ? -8.867 -3.218 4.949 1.00 0.00 18 ARG B C 14
ATOM 17929 O O . ARG B 2 18 ? -9.967 -3.537 5.395 1.00 0.00 18 ARG B O 14
ATOM 17950 N N . ALA B 2 19 ? -7.710 -3.491 5.557 1.00 0.00 19 ALA B N 14
ATOM 17951 C CA . ALA B 2 19 ? -7.592 -4.130 6.846 1.00 0.00 19 ALA B CA 14
ATOM 17952 C C . ALA B 2 19 ? -7.715 -3.130 8.012 1.00 0.00 19 ALA B C 14
ATOM 17953 O O . ALA B 2 19 ? -7.542 -3.505 9.171 1.00 0.00 19 ALA B O 14
ATOM 17960 N N . ALA B 2 20 ? -8.013 -1.861 7.699 1.00 0.00 20 ALA B N 14
ATOM 17961 C CA . ALA B 2 20 ? -8.506 -0.862 8.642 1.00 0.00 20 ALA B CA 14
ATOM 17962 C C . ALA B 2 20 ? -10.038 -0.900 8.724 1.00 0.00 20 ALA B C 14
ATOM 17963 O O . ALA B 2 20 ? -10.615 -0.572 9.761 1.00 0.00 20 ALA B O 14
ATOM 17970 N N . ALA B 2 21 ? -10.675 -1.301 7.613 1.00 0.00 21 ALA B N 14
ATOM 17971 C CA . ALA B 2 21 ? -12.027 -0.921 7.269 1.00 0.00 21 ALA B CA 14
ATOM 17972 C C . ALA B 2 21 ? -13.063 -2.052 7.130 1.00 0.00 21 ALA B C 14
ATOM 17973 O O . ALA B 2 21 ? -14.148 -1.925 7.701 1.00 0.00 21 ALA B O 14
ATOM 17980 N N . ALA B 2 22 ? -12.756 -3.134 6.396 1.00 0.00 22 ALA B N 14
ATOM 17981 C CA . ALA B 2 22 ? -13.674 -4.246 6.122 1.00 0.00 22 ALA B CA 14
ATOM 17982 C C . ALA B 2 22 ? -12.894 -5.561 5.905 1.00 0.00 22 ALA B C 14
ATOM 17983 O O . ALA B 2 22 ? -13.242 -6.316 4.969 1.00 0.00 22 ALA B O 14
#

B-factor: mean 0.01, std 0.0, range [0.01, 0.01]

Secondary structure (DSSP, 8-state):
----SHHHHHHHHHH-